Protein AF-A0A0B2UBG0-F1 (afdb_monomer_lite)

Radius of gyration: 49.47 Å; chains: 1; bounding box: 114×31×133 Å

Organism: NCBI:txid1148157

pLDDT: mean 79.31, std 10.09, range [45.88, 93.75]

Secondary structure (DSSP, 8-state):
-HHHHHHHHHHHHHHHHHHHHHHHHHHHHHHHHHHHHHHH--HHHHHIIIIIIHHHHHT---HHHHHHHHHHHHHHHHHHHHHHHHHHHH--HHHHHHHHHHHHHHHHHHHHHHHHHHHHHHHIIIIIHHHHHHHHHHHHHHHHHHHHHHHHHHHHHHHHHHHHHHHHHHHHHHHHHHHHHHHHHHHHHHHHTHHHHHHHTT--HHHHHHHHHHHHHHHHHHHHHHHHHHHHHHHHHHHHHHHHHHHHHHHHHHHTS-TTTHHHHHHHHHHHHSS--TTHHHHHHHHHHHHHHHHHHHHHHHHHHHHHHHH--

Structure (mmCIF, N/CA/C/O backbone):
data_AF-A0A0B2UBG0-F1
#
_entry.id   AF-A0A0B2UBG0-F1
#
loop_
_atom_site.group_PDB
_atom_site.id
_atom_site.type_symbol
_atom_site.label_atom_id
_atom_site.label_alt_id
_atom_site.label_comp_id
_atom_site.label_asym_id
_atom_site.label_entity_id
_atom_site.label_seq_id
_atom_site.pdbx_PDB_ins_code
_atom_site.Cartn_x
_atom_site.Cartn_y
_atom_site.Cartn_z
_atom_site.occupancy
_atom_site.B_iso_or_equiv
_atom_site.auth_seq_id
_atom_site.auth_comp_id
_atom_site.auth_asym_id
_atom_site.auth_atom_id
_atom_site.pdbx_PDB_model_num
ATOM 1 N N . MET A 1 1 ? 6.022 12.636 31.016 1.00 54.16 1 MET A N 1
ATOM 2 C CA . MET A 1 1 ? 5.630 11.341 31.624 1.00 54.16 1 MET A CA 1
ATOM 3 C C . MET A 1 1 ? 5.269 11.439 33.112 1.00 54.16 1 MET A C 1
ATOM 5 O O . MET A 1 1 ? 4.354 10.739 33.507 1.00 54.16 1 MET A O 1
ATOM 9 N N . SER A 1 2 ? 5.890 12.315 33.920 1.00 60.81 2 SER A N 1
ATOM 10 C CA . SER A 1 2 ? 5.549 12.496 35.354 1.00 60.81 2 SER A CA 1
ATOM 11 C C . SER A 1 2 ? 4.103 12.978 35.617 1.00 60.81 2 SER A C 1
ATOM 13 O O . SER A 1 2 ? 3.401 12.444 36.469 1.00 60.81 2 SER A O 1
ATOM 15 N N . ASP A 1 3 ? 3.623 13.928 34.811 1.00 61.25 3 ASP A N 1
ATOM 16 C CA . ASP A 1 3 ? 2.366 14.656 35.056 1.00 61.25 3 ASP A CA 1
ATOM 17 C C . ASP A 1 3 ? 1.088 13.837 34.737 1.00 61.25 3 ASP A C 1
ATOM 19 O O . ASP A 1 3 ? 0.059 13.946 35.402 1.00 61.25 3 ASP A O 1
ATOM 23 N N . GLN A 1 4 ? 1.162 12.924 33.759 1.00 58.28 4 GLN A N 1
ATOM 24 C CA . GLN A 1 4 ? 0.063 11.992 33.451 1.00 58.28 4 GLN A CA 1
ATOM 25 C C . GLN A 1 4 ? -0.082 10.887 34.506 1.00 58.28 4 GLN A C 1
ATOM 27 O O . GLN A 1 4 ? -1.204 10.499 34.823 1.00 58.28 4 GLN A O 1
ATOM 32 N N . ASN A 1 5 ? 1.027 10.434 35.100 1.00 63.47 5 ASN A N 1
ATOM 33 C CA . ASN A 1 5 ? 0.988 9.461 36.193 1.00 63.47 5 ASN A CA 1
ATOM 34 C C . ASN A 1 5 ? 0.424 10.076 37.481 1.00 63.47 5 ASN A C 1
ATOM 36 O O . ASN A 1 5 ? -0.356 9.424 38.173 1.00 63.47 5 ASN A O 1
ATOM 40 N N . GLN A 1 6 ? 0.741 11.339 37.785 1.00 67.94 6 GLN A N 1
ATOM 41 C CA . GLN A 1 6 ? 0.142 12.040 38.927 1.00 67.94 6 GLN A CA 1
ATOM 42 C C . GLN A 1 6 ? -1.371 12.234 38.766 1.00 67.94 6 GLN A C 1
ATOM 44 O O . GLN A 1 6 ? -2.114 11.971 39.712 1.00 67.94 6 GLN A O 1
ATOM 49 N N . LYS A 1 7 ? -1.847 12.601 37.567 1.00 69.31 7 LYS A N 1
ATOM 50 C CA . LYS A 1 7 ? -3.290 12.704 37.285 1.00 69.31 7 LYS A CA 1
ATOM 51 C C . LYS A 1 7 ? -4.016 11.363 37.395 1.00 69.31 7 LYS A C 1
ATOM 53 O O . LYS A 1 7 ? -5.060 11.305 38.033 1.00 69.31 7 LYS A O 1
ATOM 58 N N . ALA A 1 8 ? -3.452 10.285 36.850 1.00 69.06 8 ALA A N 1
ATOM 59 C CA . ALA A 1 8 ? -4.044 8.950 36.963 1.00 69.06 8 ALA A CA 1
ATOM 60 C C . ALA A 1 8 ? -4.141 8.474 38.426 1.00 69.06 8 ALA A C 1
ATOM 62 O O . ALA A 1 8 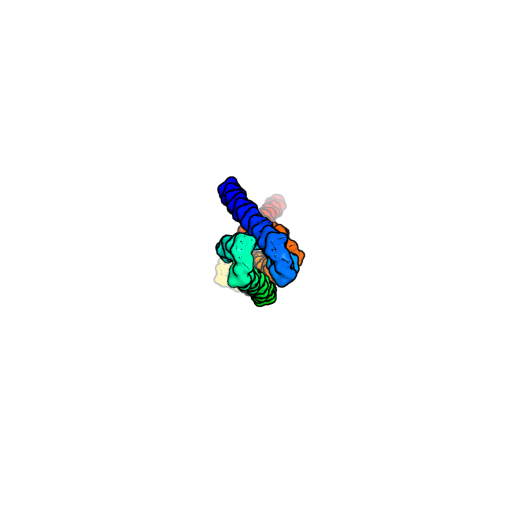? -5.146 7.899 38.835 1.00 69.06 8 ALA A O 1
ATOM 63 N N . THR A 1 9 ? -3.125 8.775 39.240 1.00 76.19 9 THR A N 1
ATOM 64 C CA . THR A 1 9 ? -3.098 8.392 40.662 1.00 76.19 9 THR A CA 1
ATOM 65 C C . THR A 1 9 ? -4.119 9.184 41.490 1.00 76.19 9 THR A C 1
ATOM 67 O O . THR A 1 9 ? -4.725 8.636 42.410 1.00 76.19 9 THR A O 1
ATOM 70 N N . ALA A 1 10 ? -4.339 10.461 41.164 1.00 77.50 10 ALA A N 1
ATOM 71 C CA . ALA A 1 10 ? -5.340 11.296 41.828 1.00 77.50 10 ALA A CA 1
ATOM 72 C C . ALA A 1 10 ? -6.776 10.828 41.535 1.00 77.50 10 ALA A C 1
ATOM 74 O O . ALA A 1 10 ? -7.573 10.720 42.464 1.00 77.50 10 ALA A O 1
ATOM 75 N N . VAL A 1 11 ? -7.072 10.479 40.277 1.00 76.88 11 VAL A N 1
ATOM 76 C CA . VAL A 1 11 ? -8.389 9.964 39.860 1.00 76.88 11 VAL A CA 1
ATOM 77 C C . VAL A 1 11 ? -8.719 8.651 40.571 1.00 76.88 11 VAL A C 1
ATOM 79 O O . VAL A 1 11 ? -9.780 8.532 41.175 1.00 76.88 11 VAL A O 1
ATOM 82 N N . LEU A 1 12 ? -7.780 7.700 40.599 1.00 75.69 12 LEU A N 1
ATOM 83 C CA . LEU A 1 12 ? -7.983 6.424 41.295 1.00 75.69 12 LEU A CA 1
ATOM 84 C C . LEU A 1 12 ? -8.254 6.622 42.790 1.00 75.69 12 LEU A C 1
ATOM 86 O O . LEU A 1 12 ? -9.122 5.968 43.362 1.00 75.69 12 LEU A O 1
ATOM 90 N N . ARG A 1 13 ? -7.530 7.540 43.439 1.00 80.38 13 ARG A N 1
ATOM 91 C CA . ARG A 1 13 ? -7.710 7.820 44.869 1.00 80.38 13 ARG A CA 1
ATOM 92 C C . ARG A 1 13 ? -9.096 8.391 45.174 1.00 80.38 13 ARG A C 1
ATOM 94 O O . ARG A 1 13 ? -9.688 8.014 46.181 1.00 80.38 13 ARG A O 1
ATOM 101 N N . GLU A 1 14 ? -9.601 9.265 44.310 1.00 80.50 14 GLU A N 1
ATOM 102 C CA . GLU A 1 14 ? -10.945 9.830 44.430 1.00 80.50 14 GLU A CA 1
ATOM 103 C C . GLU A 1 14 ? -12.032 8.754 44.252 1.00 80.50 14 GLU A C 1
ATOM 105 O O . GLU A 1 14 ? -12.986 8.703 45.029 1.00 80.50 14 GLU A O 1
ATOM 110 N N . GLU A 1 15 ? -11.864 7.845 43.288 1.00 78.00 15 GLU A N 1
ATOM 111 C CA . GLU A 1 15 ? -12.789 6.726 43.066 1.00 78.00 15 GLU A CA 1
ATOM 112 C C . GLU A 1 15 ? -12.833 5.755 44.252 1.00 78.00 15 GLU A C 1
ATOM 114 O O . GLU A 1 15 ? -13.916 5.360 44.687 1.00 78.00 15 GLU A O 1
ATOM 119 N N . PHE A 1 16 ? -11.679 5.424 44.840 1.00 79.81 16 PHE A N 1
ATOM 120 C CA . PHE A 1 16 ? -11.615 4.586 46.042 1.00 79.81 16 PHE A CA 1
ATOM 121 C C . PHE A 1 16 ? -12.288 5.232 47.258 1.00 79.81 16 PHE A C 1
ATOM 123 O O . PHE A 1 16 ? -12.907 4.540 48.069 1.00 79.81 16 PHE A O 1
ATOM 130 N N . GLU A 1 17 ? -12.176 6.551 47.419 1.00 82.25 17 GLU A N 1
ATOM 131 C CA . GLU A 1 17 ? -12.796 7.239 48.551 1.00 82.25 17 GLU A CA 1
ATOM 132 C C . GLU A 1 17 ? -14.326 7.277 48.424 1.00 82.25 17 GLU A C 1
ATOM 134 O O . GLU A 1 17 ? -15.037 7.054 49.408 1.00 82.25 17 GLU A O 1
ATOM 139 N N . LYS A 1 18 ? -14.837 7.481 47.203 1.00 78.81 18 LYS A N 1
ATOM 140 C CA . LYS A 1 18 ? -16.270 7.363 46.897 1.00 78.81 18 LYS A CA 1
ATOM 141 C C . LYS A 1 18 ? -16.767 5.935 47.145 1.00 78.81 18 LYS A C 1
ATOM 143 O O . LYS A 1 18 ? -17.795 5.761 47.797 1.00 78.81 18 LYS A O 1
ATOM 148 N N . ALA A 1 19 ? -15.998 4.922 46.727 1.00 76.56 19 ALA A N 1
ATOM 149 C CA . ALA A 1 19 ? -16.312 3.495 46.910 1.00 76.56 19 ALA A CA 1
ATOM 150 C C . ALA A 1 19 ? -16.564 3.139 48.366 1.00 76.56 19 ALA A C 1
ATOM 152 O O . ALA A 1 19 ? -17.507 2.426 48.713 1.00 76.56 19 ALA A O 1
ATOM 153 N N . ARG A 1 20 ? -15.695 3.666 49.224 1.00 81.12 20 ARG A N 1
ATOM 154 C CA . ARG A 1 20 ? -15.760 3.443 50.655 1.00 81.12 20 ARG A CA 1
ATOM 155 C C . ARG A 1 20 ? -16.995 4.096 51.269 1.00 81.12 20 ARG A C 1
ATOM 157 O O . ARG A 1 20 ? -17.771 3.403 51.913 1.00 81.12 20 ARG A O 1
ATOM 164 N N . LYS A 1 21 ? -17.223 5.389 51.000 1.00 82.19 21 LYS A N 1
ATOM 165 C CA . LYS A 1 21 ? -18.397 6.126 51.509 1.00 82.19 21 LYS A CA 1
ATOM 166 C C . LYS A 1 21 ? -19.714 5.466 51.097 1.00 82.19 21 LYS A C 1
ATOM 168 O O . LYS A 1 21 ? -20.644 5.408 51.895 1.00 82.19 21 LYS A O 1
ATOM 173 N N . PHE A 1 22 ? -19.777 4.952 49.871 1.00 80.25 22 PHE A N 1
ATOM 174 C CA . PHE A 1 22 ? -20.928 4.215 49.365 1.00 80.25 22 PHE A CA 1
ATOM 175 C C . PHE A 1 22 ? -21.194 2.924 50.157 1.00 80.25 22 PHE A C 1
ATOM 177 O O . PHE A 1 22 ? -22.308 2.715 50.638 1.00 80.25 22 PHE A O 1
ATOM 184 N N . ASN A 1 23 ? -20.173 2.077 50.331 1.00 80.94 23 ASN A N 1
ATOM 185 C CA . ASN A 1 23 ? -20.314 0.827 51.082 1.00 80.94 23 ASN A CA 1
ATOM 186 C C . ASN A 1 23 ? -20.698 1.080 52.547 1.00 80.94 23 ASN A C 1
ATOM 188 O O . ASN A 1 23 ? -21.596 0.409 53.050 1.00 80.94 23 ASN A O 1
ATOM 192 N N . ASP A 1 24 ? -20.090 2.082 53.190 1.00 84.75 24 ASP A N 1
ATOM 193 C CA . ASP A 1 24 ? -20.388 2.447 54.580 1.00 84.75 24 ASP A CA 1
ATOM 194 C C . ASP A 1 24 ? -21.870 2.855 54.746 1.00 84.75 24 ASP A C 1
ATOM 196 O O . ASP A 1 24 ? -22.550 2.421 55.679 1.00 84.75 24 ASP A O 1
ATOM 200 N N . LYS A 1 25 ? -22.414 3.647 53.806 1.00 82.56 25 LYS A N 1
ATOM 201 C CA . LYS A 1 25 ? -23.842 4.015 53.792 1.00 82.56 25 LYS A CA 1
ATOM 202 C C . LYS A 1 25 ? -24.757 2.811 53.575 1.00 82.56 25 LYS A C 1
ATOM 204 O O . LYS A 1 25 ? -25.770 2.679 54.264 1.00 82.56 25 LYS A O 1
ATOM 209 N N . ARG A 1 26 ? -24.408 1.924 52.637 1.00 83.00 26 ARG A N 1
ATOM 210 C CA . ARG A 1 26 ? -25.181 0.706 52.353 1.00 83.00 26 ARG A CA 1
ATOM 211 C C . ARG A 1 26 ? -25.282 -0.189 53.586 1.00 83.00 26 ARG A C 1
ATOM 213 O O . ARG A 1 26 ? -26.371 -0.647 53.923 1.00 83.00 26 ARG A O 1
ATOM 220 N N . GLU A 1 27 ? -24.162 -0.431 54.263 1.00 84.88 27 GLU A N 1
ATOM 221 C CA . GLU A 1 27 ? -24.127 -1.270 55.465 1.00 84.88 27 GLU A CA 1
ATOM 222 C C . GLU A 1 27 ? -24.996 -0.690 56.583 1.00 84.88 27 GLU A C 1
ATOM 224 O O . GLU A 1 27 ? -25.802 -1.416 57.167 1.00 84.88 27 GLU A O 1
ATOM 229 N N . LYS A 1 28 ? -24.928 0.628 56.801 1.00 85.94 28 LYS A N 1
ATOM 230 C CA . LYS A 1 28 ? -25.772 1.334 57.775 1.00 85.94 28 LYS A CA 1
ATOM 231 C C . LYS A 1 28 ? -27.270 1.182 57.474 1.00 85.94 28 LYS A C 1
ATOM 233 O O . LYS A 1 28 ? -28.066 0.942 58.379 1.00 85.94 28 LYS A O 1
ATOM 238 N N . ILE A 1 29 ? -27.667 1.284 56.204 1.00 83.50 29 ILE A N 1
ATOM 239 C CA . ILE A 1 29 ? -29.055 1.062 55.762 1.00 83.50 29 ILE A CA 1
ATOM 240 C C . ILE A 1 29 ? -29.512 -0.369 56.070 1.00 83.50 29 ILE A C 1
ATOM 242 O O . ILE A 1 29 ? -30.599 -0.571 56.614 1.00 83.50 29 ILE A O 1
ATOM 246 N N . ILE A 1 30 ? -28.679 -1.362 55.755 1.00 84.19 30 ILE A N 1
ATOM 247 C CA . ILE A 1 30 ? -28.981 -2.776 56.010 1.00 84.19 30 ILE A CA 1
ATOM 248 C C . ILE A 1 30 ? -29.130 -3.038 57.512 1.00 84.19 30 ILE A C 1
ATOM 250 O O . ILE A 1 30 ? -30.038 -3.762 57.927 1.00 84.19 30 ILE A O 1
ATOM 254 N N . GLU A 1 31 ? -28.263 -2.451 58.334 1.00 87.56 31 GLU A N 1
ATOM 255 C CA . GLU A 1 31 ? -28.332 -2.569 59.790 1.00 87.56 31 GLU A CA 1
ATOM 256 C C . GLU A 1 31 ? -29.630 -1.964 60.344 1.00 87.56 31 GLU A C 1
ATOM 258 O O . GLU A 1 31 ? -30.341 -2.616 61.115 1.00 87.56 31 GLU A O 1
ATOM 263 N N . ASN A 1 32 ? -30.002 -0.770 59.877 1.00 84.69 32 ASN A N 1
ATOM 264 C CA . ASN A 1 32 ? -31.247 -0.101 60.254 1.00 84.69 32 ASN A CA 1
ATOM 265 C C . ASN A 1 32 ? -32.488 -0.927 59.885 1.00 84.69 32 ASN A C 1
ATOM 267 O O . ASN A 1 32 ? -33.377 -1.124 60.713 1.00 84.69 32 ASN A O 1
ATOM 271 N N . LEU A 1 33 ? -32.527 -1.478 58.673 1.00 84.19 33 LEU A N 1
ATOM 272 C CA . LEU A 1 33 ? -33.605 -2.350 58.204 1.00 84.19 33 LEU A CA 1
ATOM 273 C C . LEU A 1 33 ? -33.741 -3.620 59.061 1.00 84.19 33 LEU A C 1
ATOM 275 O O . LEU A 1 33 ? -34.844 -3.975 59.489 1.00 84.19 33 LEU A O 1
ATOM 279 N N . LYS A 1 34 ? -32.621 -4.282 59.376 1.00 86.25 34 LYS A N 1
ATOM 280 C CA . LYS A 1 34 ? -32.597 -5.461 60.261 1.00 86.25 34 LYS A CA 1
ATOM 281 C C . LYS A 1 34 ? -33.034 -5.116 61.687 1.00 86.25 34 LYS A C 1
ATOM 283 O O . LYS A 1 34 ? -33.726 -5.907 62.333 1.00 86.25 34 LYS A O 1
ATOM 288 N N . SER A 1 35 ? -32.683 -3.925 62.172 1.00 85.00 35 SER A N 1
ATOM 289 C CA . SER A 1 35 ? -33.135 -3.409 63.467 1.00 85.00 35 SER A CA 1
ATOM 290 C C . SER A 1 35 ? -34.660 -3.243 63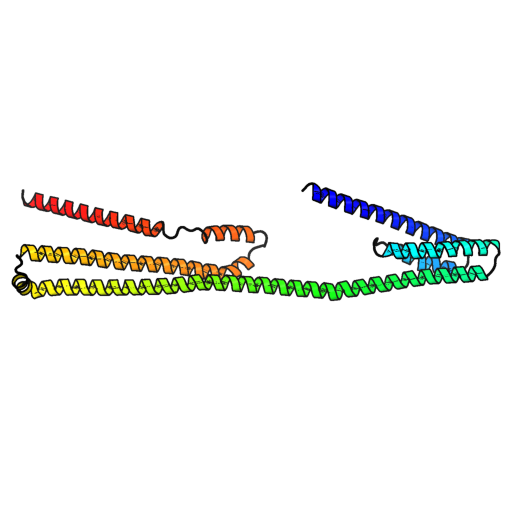.498 1.00 85.00 35 SER A C 1
ATOM 292 O O . SER A 1 35 ? -35.303 -3.753 64.414 1.00 85.00 35 SER A O 1
ATOM 294 N N . ILE A 1 36 ? -35.263 -2.645 62.462 1.00 81.50 36 ILE A N 1
ATOM 295 C CA . ILE A 1 36 ? -36.728 -2.507 62.338 1.00 81.50 36 ILE A CA 1
ATOM 296 C C . ILE A 1 36 ? -37.403 -3.888 62.323 1.00 81.50 36 ILE A C 1
ATOM 298 O O . ILE A 1 36 ? -38.313 -4.142 63.115 1.00 81.50 36 ILE A O 1
ATOM 302 N N . SER A 1 37 ? -36.917 -4.800 61.473 1.00 85.31 37 SER A N 1
ATOM 303 C CA . SER A 1 37 ? -37.438 -6.171 61.339 1.00 85.31 37 SER A CA 1
ATOM 304 C C . SER A 1 37 ? -37.416 -6.939 62.670 1.00 85.31 37 SER A C 1
ATOM 306 O O . SER A 1 37 ? -38.419 -7.528 63.081 1.00 85.31 37 SER A O 1
ATOM 308 N N . SER A 1 38 ? -36.299 -6.878 63.404 1.00 83.44 38 SER A N 1
ATOM 309 C CA . SER A 1 38 ? -36.144 -7.593 64.680 1.00 83.44 38 SER A CA 1
ATOM 310 C C . SER A 1 38 ? -36.980 -7.015 65.828 1.00 83.44 38 SER A C 1
ATOM 312 O O . SER A 1 38 ? -37.413 -7.770 66.703 1.00 83.44 38 SER A O 1
ATOM 314 N N . ARG A 1 39 ? -37.223 -5.697 65.834 1.00 81.44 39 ARG A N 1
ATOM 315 C CA . ARG A 1 39 ? -37.946 -5.000 66.910 1.00 81.44 39 ARG A CA 1
ATOM 316 C C . ARG A 1 39 ? -39.464 -5.049 66.760 1.00 81.44 39 ARG A C 1
ATOM 318 O O . ARG A 1 39 ? -40.150 -5.141 67.772 1.00 81.44 39 ARG A O 1
ATOM 325 N N . ILE A 1 40 ? -39.988 -4.993 65.534 1.00 80.94 40 ILE A N 1
ATOM 326 C CA . ILE A 1 40 ? -41.441 -4.985 65.291 1.00 80.94 40 ILE A CA 1
ATOM 327 C C . ILE A 1 40 ? -42.033 -6.408 65.305 1.00 80.94 40 ILE A C 1
ATOM 329 O O . ILE A 1 40 ? -43.194 -6.575 65.665 1.00 80.94 40 ILE A O 1
ATOM 333 N N . GLN A 1 41 ? -41.237 -7.437 64.978 1.00 78.25 41 GLN A N 1
ATOM 334 C CA . GLN A 1 41 ? -41.645 -8.856 64.957 1.00 78.25 41 GLN A CA 1
ATOM 335 C C . GLN A 1 41 ? -42.911 -9.161 64.128 1.00 78.25 41 GLN A C 1
ATOM 337 O O . GLN A 1 41 ? -43.572 -10.174 64.348 1.00 78.25 41 GLN A O 1
ATOM 342 N N . ASP A 1 42 ? -43.230 -8.317 63.146 1.00 83.25 42 ASP A N 1
ATOM 343 C CA . ASP A 1 42 ? -44.304 -8.557 62.183 1.00 83.25 42 ASP A CA 1
ATOM 344 C C . ASP A 1 42 ? -43.802 -9.441 61.028 1.00 83.25 42 ASP A C 1
ATOM 346 O O . ASP A 1 42 ? -42.726 -9.218 60.464 1.00 83.25 42 ASP A O 1
ATOM 350 N N . GLU A 1 43 ? -44.582 -10.460 60.664 1.00 82.56 43 GLU A N 1
ATOM 351 C CA . GLU A 1 43 ? -44.192 -11.453 59.656 1.00 82.56 43 GLU A CA 1
ATOM 352 C C . GLU A 1 43 ? -44.117 -10.863 58.235 1.00 82.56 43 GLU A C 1
ATOM 354 O O . GLU A 1 43 ? -43.267 -11.276 57.435 1.00 82.56 43 GLU A O 1
ATOM 359 N N . ASN A 1 44 ? -44.933 -9.849 57.925 1.00 81.19 44 ASN A N 1
ATOM 360 C CA . ASN A 1 44 ? -44.894 -9.160 56.635 1.00 81.19 44 ASN A CA 1
ATOM 361 C C . ASN A 1 44 ? -43.656 -8.272 56.533 1.00 81.19 44 ASN A C 1
ATOM 363 O O . ASN A 1 44 ? -42.974 -8.304 55.509 1.00 81.19 44 ASN A O 1
ATOM 367 N N . ILE A 1 45 ? -43.331 -7.526 57.594 1.00 83.31 45 ILE A N 1
ATOM 368 C CA . ILE A 1 45 ? -42.114 -6.701 57.654 1.00 83.31 45 ILE A CA 1
ATOM 369 C C . ILE A 1 45 ? -40.877 -7.584 57.546 1.00 83.31 45 ILE A C 1
ATOM 371 O O . ILE A 1 45 ? -39.993 -7.301 56.740 1.00 83.31 45 ILE A O 1
ATOM 375 N N . LYS A 1 46 ? -40.838 -8.692 58.290 1.00 84.50 46 LYS A N 1
ATOM 376 C CA . LYS A 1 46 ? -39.723 -9.637 58.235 1.00 84.50 46 LYS A CA 1
ATOM 377 C C . LYS A 1 46 ? -39.524 -10.201 56.830 1.00 84.50 46 LYS A C 1
ATOM 379 O O . LYS A 1 46 ? -38.406 -10.242 56.328 1.00 84.50 46 LYS A O 1
ATOM 384 N N . THR A 1 47 ? -40.612 -10.590 56.168 1.00 85.56 47 THR A N 1
ATOM 385 C CA . THR A 1 47 ? -40.563 -11.095 54.791 1.00 85.56 47 THR A CA 1
ATOM 386 C C . THR A 1 47 ? -40.068 -10.023 53.818 1.00 85.56 47 THR A C 1
ATOM 388 O O . THR A 1 47 ? -39.183 -10.297 53.013 1.00 85.56 47 THR A O 1
ATOM 391 N N . LEU A 1 48 ? -40.598 -8.802 53.910 1.00 85.38 48 LEU A N 1
ATOM 392 C CA . LEU A 1 48 ? -40.258 -7.693 53.020 1.00 85.38 48 LEU A CA 1
ATOM 393 C C . LEU A 1 48 ? -38.790 -7.259 53.180 1.00 85.38 48 LEU A C 1
ATOM 395 O O . LEU A 1 48 ? -38.079 -7.078 52.193 1.00 85.38 48 LEU A O 1
ATOM 399 N N . VAL A 1 49 ? -38.313 -7.149 54.419 1.00 85.00 49 VAL A N 1
ATOM 400 C CA . VAL A 1 49 ? -36.940 -6.735 54.720 1.00 85.00 49 VAL A CA 1
ATOM 401 C C . VAL A 1 49 ? -35.938 -7.836 54.380 1.00 85.00 49 VAL A C 1
ATOM 403 O O . VAL A 1 49 ? -35.013 -7.599 53.602 1.00 85.00 49 VAL A O 1
ATOM 406 N N . ASP A 1 50 ? -36.121 -9.041 54.925 1.00 84.44 50 ASP A N 1
ATOM 407 C CA . ASP A 1 50 ? -35.094 -10.086 54.869 1.00 84.44 50 ASP A CA 1
ATOM 408 C C . ASP A 1 50 ? -35.050 -10.796 53.509 1.00 84.44 50 ASP A C 1
ATOM 410 O O . ASP A 1 50 ? -33.986 -11.260 53.099 1.00 84.44 50 ASP A O 1
ATOM 414 N N . ARG A 1 51 ? -36.190 -10.914 52.806 1.00 82.44 51 ARG A N 1
ATOM 415 C CA . ARG A 1 51 ? -36.259 -11.647 51.527 1.00 82.44 51 ARG A CA 1
ATOM 416 C C . ARG A 1 51 ? -36.208 -10.758 50.291 1.00 82.44 51 ARG A C 1
ATOM 418 O O . ARG A 1 51 ? -35.783 -11.255 49.251 1.00 82.44 51 ARG A O 1
ATOM 425 N N . ASN A 1 52 ? -36.599 -9.485 50.390 1.00 85.06 52 ASN A N 1
ATOM 426 C CA . ASN A 1 52 ? -36.633 -8.593 49.228 1.00 85.06 52 ASN A CA 1
ATOM 427 C C . ASN A 1 52 ? -35.599 -7.470 49.346 1.00 85.06 52 ASN A C 1
ATOM 429 O O . ASN A 1 52 ? -34.661 -7.415 48.553 1.00 85.06 52 ASN A O 1
ATOM 433 N N . ILE A 1 53 ? -35.744 -6.595 50.345 1.00 84.50 53 ILE A N 1
ATOM 434 C CA . ILE A 1 53 ? -34.998 -5.332 50.405 1.00 84.50 53 ILE A CA 1
ATOM 435 C C . ILE A 1 53 ? -33.502 -5.572 50.648 1.00 84.50 53 ILE A C 1
ATOM 437 O O . ILE A 1 53 ? -32.681 -5.112 49.856 1.00 84.50 53 ILE A O 1
ATOM 441 N N . VAL A 1 54 ? -33.131 -6.319 51.697 1.00 85.00 54 VAL A N 1
ATOM 442 C CA . VAL A 1 54 ? -31.715 -6.557 52.046 1.00 85.00 54 VAL A CA 1
ATOM 443 C C . VAL A 1 54 ? -30.958 -7.291 50.926 1.00 85.00 54 VAL A C 1
ATOM 445 O O . VAL A 1 54 ? -29.916 -6.784 50.510 1.00 85.00 54 VAL A O 1
ATOM 448 N N . PRO A 1 55 ? -31.467 -8.403 50.353 1.00 84.06 55 PRO A N 1
ATOM 449 C CA . PRO A 1 55 ? -30.793 -9.071 49.238 1.00 84.06 55 PRO A CA 1
ATOM 450 C C . PRO A 1 55 ? -30.660 -8.196 47.985 1.00 84.06 55 PRO A C 1
ATOM 452 O O . PRO A 1 55 ? -29.666 -8.295 47.267 1.00 84.06 55 PRO A O 1
ATOM 455 N N . ASN A 1 56 ? -31.646 -7.335 47.703 1.00 78.31 56 ASN A N 1
ATOM 456 C CA . ASN A 1 56 ? -31.565 -6.404 46.578 1.00 78.31 56 ASN A CA 1
ATOM 457 C C . ASN A 1 56 ? -30.498 -5.328 46.812 1.00 78.31 56 ASN A C 1
ATOM 459 O O . ASN A 1 56 ? -29.735 -5.046 45.893 1.00 78.31 56 ASN A O 1
ATOM 463 N N . LEU A 1 57 ? -30.395 -4.785 48.028 1.00 79.19 57 LEU A N 1
ATOM 464 C CA . LEU A 1 57 ? -29.336 -3.848 48.421 1.00 79.19 57 LEU A CA 1
ATOM 465 C C . LEU A 1 57 ? -27.937 -4.472 48.331 1.00 79.19 57 LEU A C 1
ATOM 467 O O . LEU A 1 57 ? -27.029 -3.827 47.815 1.00 79.19 57 LEU A O 1
ATOM 471 N N . ASP A 1 58 ? -27.763 -5.729 48.745 1.00 78.75 58 ASP A N 1
ATOM 472 C CA . ASP A 1 58 ? -26.473 -6.437 48.652 1.00 78.75 58 ASP A CA 1
ATOM 473 C C . ASP A 1 58 ? -25.986 -6.637 47.203 1.00 78.75 58 ASP A C 1
ATOM 475 O O . ASP A 1 58 ? -24.783 -6.770 46.947 1.00 78.75 58 ASP A O 1
ATOM 479 N N . ASN A 1 59 ? -26.909 -6.637 46.238 1.00 76.12 59 ASN A N 1
ATOM 480 C CA . ASN A 1 59 ? -26.587 -6.751 44.817 1.00 76.12 59 ASN A CA 1
ATOM 481 C C . ASN A 1 59 ? -26.134 -5.423 44.181 1.00 76.12 59 ASN A C 1
ATOM 483 O O . ASN A 1 59 ? -25.560 -5.457 43.092 1.00 76.12 59 ASN A O 1
ATOM 487 N N . PHE A 1 60 ? -26.330 -4.280 44.847 1.00 73.06 60 PHE A N 1
ATOM 488 C CA . PHE A 1 60 ? -25.827 -2.978 44.401 1.00 73.06 60 PHE A CA 1
ATOM 489 C C . PHE A 1 60 ? -24.359 -2.808 44.818 1.00 73.06 60 PHE A C 1
ATOM 491 O O . PHE A 1 60 ? -24.018 -2.541 45.979 1.00 73.06 60 PHE A O 1
ATOM 498 N N . LYS A 1 61 ? -23.467 -3.048 43.853 1.00 66.19 61 LYS A N 1
ATOM 499 C CA . LYS A 1 61 ? -22.008 -2.995 44.022 1.00 66.19 61 LYS A CA 1
ATOM 500 C C . LYS A 1 61 ? -21.353 -1.860 43.229 1.00 66.19 61 LYS A C 1
ATOM 502 O O . LYS A 1 61 ? -20.158 -1.638 43.422 1.00 66.19 61 LYS A O 1
ATOM 507 N N . ASP A 1 62 ? -22.100 -1.143 42.383 1.00 63.19 62 ASP A N 1
ATOM 508 C CA . ASP A 1 62 ? -21.534 -0.239 41.382 1.00 63.19 62 ASP A CA 1
ATOM 509 C C . ASP A 1 62 ? -21.724 1.241 41.753 1.00 63.19 62 ASP A C 1
ATOM 511 O O . ASP A 1 62 ? -22.798 1.831 41.756 1.00 63.19 62 ASP A O 1
ATOM 515 N N . LEU A 1 63 ? -20.592 1.883 41.999 1.00 52.78 63 LEU A N 1
ATOM 516 C CA . LEU A 1 63 ? -20.433 3.196 42.617 1.00 52.78 63 LEU A CA 1
ATOM 517 C C . LEU A 1 63 ? -21.227 4.386 42.072 1.00 52.78 63 LEU A C 1
ATOM 519 O O . LEU A 1 63 ? -21.545 5.292 42.837 1.00 52.78 63 LEU A O 1
ATOM 523 N N . TYR A 1 64 ? -21.478 4.444 40.766 1.00 53.16 64 TYR A N 1
ATOM 524 C CA . TYR A 1 64 ? -21.868 5.702 40.117 1.00 53.16 64 TYR A CA 1
ATOM 525 C C . TYR A 1 64 ? -23.372 5.857 39.891 1.00 53.16 64 TYR A C 1
ATOM 527 O O . TYR A 1 64 ? -23.863 6.980 39.821 1.00 53.16 64 TYR A O 1
ATOM 535 N N . THR A 1 65 ? -24.115 4.759 39.768 1.00 58.28 65 THR A N 1
ATOM 536 C CA . THR A 1 65 ? -25.582 4.799 39.623 1.00 58.28 65 THR A CA 1
ATOM 537 C C . THR A 1 65 ? -26.274 4.667 40.980 1.00 58.28 65 THR A C 1
ATOM 539 O O . THR A 1 65 ? -27.388 5.157 41.168 1.00 58.28 65 THR A O 1
ATOM 542 N N . ASP A 1 66 ? -25.569 4.092 41.953 1.00 70.25 66 ASP A N 1
ATOM 543 C CA . ASP A 1 66 ? -26.162 3.636 43.199 1.00 70.25 66 ASP A CA 1
ATOM 544 C C . ASP A 1 66 ? -26.149 4.717 44.298 1.00 70.25 66 ASP A C 1
ATOM 546 O O . ASP A 1 66 ? -26.967 4.661 45.209 1.00 70.25 66 ASP A O 1
ATOM 550 N N . GLU A 1 67 ? -25.293 5.748 44.221 1.00 71.75 67 GLU A N 1
ATOM 551 C CA . GLU A 1 67 ? -25.178 6.784 45.269 1.00 71.75 67 GLU A CA 1
ATOM 552 C C . GLU A 1 67 ? -26.461 7.621 45.446 1.00 71.75 67 GLU A C 1
ATOM 554 O O . GLU A 1 67 ? -26.894 7.869 46.575 1.00 71.75 67 GLU A O 1
ATOM 559 N N . ILE A 1 68 ? -27.108 8.021 44.344 1.00 74.31 68 ILE A N 1
ATOM 560 C CA . ILE A 1 68 ? -28.371 8.788 44.372 1.00 74.31 68 ILE A CA 1
ATOM 561 C C . ILE A 1 68 ? -29.492 7.938 44.978 1.00 74.31 68 ILE A C 1
ATOM 563 O O . ILE A 1 68 ? -30.306 8.426 45.764 1.00 74.31 68 ILE A O 1
ATOM 567 N N . ILE A 1 69 ? -29.515 6.654 44.630 1.00 76.00 69 ILE A N 1
ATOM 568 C CA . ILE A 1 69 ? -30.531 5.700 45.076 1.00 76.00 69 ILE A CA 1
ATOM 569 C C . ILE A 1 69 ? -30.342 5.392 46.554 1.00 76.00 69 ILE A C 1
ATOM 571 O O . ILE A 1 69 ? -31.301 5.471 47.312 1.00 76.00 69 ILE A O 1
ATOM 575 N N . ILE A 1 70 ? -29.110 5.114 46.980 1.00 77.94 70 ILE A N 1
ATOM 576 C CA . ILE A 1 70 ? -28.778 4.890 48.387 1.00 77.94 70 ILE A CA 1
ATOM 577 C C . ILE A 1 70 ? -29.110 6.117 49.229 1.00 77.94 70 ILE A C 1
ATOM 579 O O . ILE A 1 70 ? -29.673 5.956 50.303 1.00 77.94 70 ILE A O 1
ATOM 583 N N . THR A 1 71 ? -28.841 7.328 48.737 1.00 82.19 71 THR A N 1
ATOM 584 C CA . THR A 1 71 ? -29.209 8.558 49.458 1.00 82.19 71 THR A CA 1
ATOM 585 C C . THR A 1 71 ? -30.730 8.711 49.556 1.00 82.19 71 THR A C 1
ATOM 587 O O . THR A 1 71 ? -31.246 8.979 50.632 1.00 82.19 71 THR A O 1
ATOM 590 N N . SER A 1 72 ? -31.465 8.427 48.477 1.00 80.81 72 SER A N 1
ATOM 591 C CA . SER A 1 72 ? -32.937 8.472 48.485 1.00 80.81 72 SER A CA 1
ATOM 592 C C . SER A 1 72 ? -33.551 7.425 49.429 1.00 80.81 72 SER A C 1
ATOM 594 O O . SER A 1 72 ? -34.559 7.684 50.081 1.00 80.81 72 SER A O 1
ATOM 596 N N . ILE A 1 73 ? -32.942 6.238 49.516 1.00 83.06 73 ILE A N 1
ATOM 597 C CA . ILE A 1 73 ? -33.334 5.176 50.453 1.00 83.06 73 ILE A CA 1
ATOM 598 C C . ILE A 1 73 ? -32.971 5.559 51.894 1.00 83.06 73 ILE A C 1
ATOM 600 O O . ILE A 1 73 ? -33.749 5.274 52.799 1.00 83.06 73 ILE A O 1
ATOM 604 N N . GLU A 1 74 ? -31.822 6.205 52.120 1.00 83.44 74 GLU A N 1
ATOM 605 C CA . GLU A 1 74 ? -31.402 6.711 53.435 1.00 83.44 74 GLU A CA 1
ATOM 606 C C . GLU A 1 74 ? -32.391 7.759 53.969 1.00 83.44 74 GLU A C 1
ATOM 608 O O . GLU A 1 74 ? -32.800 7.677 55.130 1.00 83.44 74 GLU A O 1
ATOM 613 N N . ASP A 1 75 ? -32.829 8.685 53.112 1.00 84.81 75 ASP A N 1
ATOM 614 C CA . ASP A 1 75 ? -33.815 9.712 53.459 1.00 84.81 75 ASP A CA 1
ATOM 615 C C . ASP A 1 75 ? -35.164 9.079 53.839 1.00 84.81 75 ASP A C 1
ATOM 617 O O . ASP A 1 75 ? -35.685 9.338 54.923 1.00 84.81 75 ASP A O 1
ATOM 621 N N . LEU A 1 76 ? -35.682 8.165 53.006 1.00 83.31 76 LEU A N 1
ATOM 622 C CA . LEU A 1 76 ? -36.916 7.417 53.289 1.00 83.31 76 LEU A CA 1
ATOM 623 C C . LEU A 1 76 ? -36.821 6.617 54.597 1.00 83.31 76 LEU A C 1
ATOM 625 O O . LEU A 1 76 ? -37.741 6.640 55.410 1.00 83.31 76 LEU A O 1
ATOM 629 N N . LEU A 1 77 ? -35.697 5.935 54.833 1.00 82.94 77 LEU A N 1
ATOM 630 C CA . LEU A 1 77 ? -35.509 5.118 56.032 1.00 82.94 77 LEU A CA 1
ATOM 631 C C . LEU A 1 77 ? -35.396 5.931 57.311 1.00 82.94 77 LEU A C 1
ATOM 633 O O . LEU A 1 77 ? -35.737 5.418 58.376 1.00 82.94 77 LEU A O 1
ATOM 637 N N . THR A 1 78 ? -34.908 7.166 57.230 1.00 84.75 78 THR A N 1
ATOM 638 C CA . THR A 1 78 ? -34.815 8.043 58.399 1.00 84.75 78 THR A CA 1
ATOM 639 C C . THR A 1 78 ? -36.209 8.334 58.956 1.00 84.75 78 THR A C 1
ATOM 641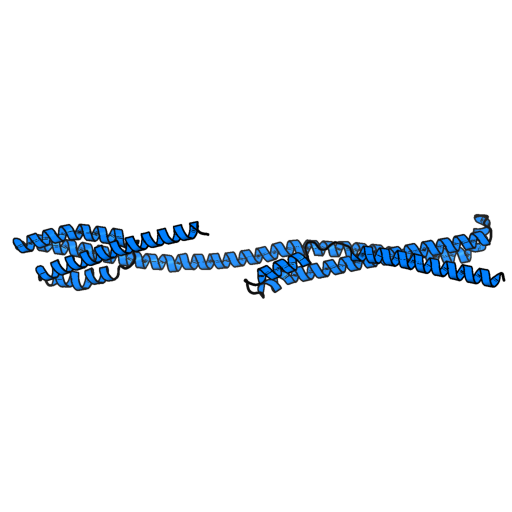 O O . THR A 1 78 ? -36.423 8.220 60.165 1.00 84.75 78 THR A O 1
ATOM 644 N N . ASP A 1 79 ? -37.177 8.603 58.080 1.00 83.69 79 ASP A N 1
ATOM 645 C CA . ASP A 1 79 ? -38.575 8.797 58.470 1.00 83.69 79 ASP A CA 1
ATOM 646 C C . ASP A 1 79 ? -39.203 7.489 58.973 1.00 83.69 79 ASP A C 1
ATOM 648 O O . ASP A 1 79 ? -39.795 7.456 60.056 1.00 83.69 79 ASP A O 1
ATOM 652 N N . THR A 1 80 ? -38.967 6.378 58.267 1.00 84.62 80 THR A N 1
ATOM 653 C CA . THR A 1 80 ? -39.472 5.052 58.655 1.00 84.62 80 THR A CA 1
ATOM 654 C C . THR A 1 80 ? -38.963 4.595 60.026 1.00 84.62 80 THR A C 1
ATOM 656 O O . THR A 1 80 ? -39.694 3.949 60.777 1.00 84.62 80 THR A O 1
ATOM 659 N N . LEU A 1 81 ? -37.716 4.918 60.386 1.00 84.25 81 LEU A N 1
ATOM 660 C CA . LEU A 1 81 ? -37.148 4.612 61.703 1.00 84.25 81 LEU A CA 1
ATOM 661 C C . LEU A 1 81 ? -37.866 5.376 62.818 1.00 84.25 81 LEU A C 1
ATOM 663 O O . LEU A 1 81 ? -38.188 4.783 63.848 1.00 84.25 81 LEU A O 1
ATOM 667 N N . ASN A 1 82 ? -38.156 6.661 62.605 1.00 85.31 82 ASN A N 1
ATOM 668 C CA . ASN A 1 82 ? -38.889 7.478 63.572 1.00 85.31 82 ASN A CA 1
ATOM 669 C C . ASN A 1 82 ? -40.319 6.948 63.775 1.00 85.31 82 ASN A C 1
ATOM 671 O O . ASN A 1 82 ? -40.795 6.829 64.909 1.00 85.31 82 ASN A O 1
ATOM 675 N N . ASP A 1 83 ? -40.989 6.564 62.688 1.00 85.25 83 ASP A N 1
ATOM 676 C CA . ASP A 1 83 ? -42.323 5.963 62.748 1.00 85.25 83 ASP A CA 1
ATOM 677 C C . ASP A 1 83 ? -42.300 4.591 63.440 1.00 85.25 83 ASP A C 1
ATOM 679 O O . ASP A 1 83 ? -43.171 4.293 64.259 1.00 85.25 83 ASP A O 1
ATOM 683 N N . ALA A 1 84 ? -41.270 3.776 63.188 1.00 81.25 84 ALA A N 1
ATOM 684 C CA . ALA A 1 84 ? -41.065 2.498 63.866 1.00 81.25 84 ALA A CA 1
ATOM 685 C C . ALA A 1 84 ? -40.839 2.672 65.376 1.00 81.25 84 ALA A C 1
ATOM 687 O O . ALA A 1 84 ? -41.407 1.925 66.174 1.00 81.25 84 ALA A O 1
ATOM 688 N N . GLU A 1 85 ? -40.048 3.662 65.797 1.00 83.50 85 GLU A N 1
ATOM 689 C CA . GLU A 1 85 ? -39.862 3.968 67.219 1.00 83.50 85 GLU A CA 1
ATOM 690 C C . GLU A 1 85 ? -41.155 4.428 67.892 1.00 83.50 85 GLU A C 1
ATOM 692 O O . GLU A 1 85 ? -41.422 4.059 69.039 1.00 83.50 85 GLU A O 1
ATOM 697 N N . THR A 1 86 ? -41.962 5.210 67.178 1.00 83.38 86 THR A N 1
ATOM 698 C CA . THR A 1 86 ? -43.246 5.708 67.680 1.00 83.38 86 THR A CA 1
ATOM 699 C C . THR A 1 86 ? -44.245 4.562 67.817 1.00 83.38 86 THR A C 1
ATOM 701 O O . THR A 1 86 ? -44.872 4.409 68.864 1.00 83.38 86 THR A O 1
ATOM 704 N N . PHE A 1 87 ? -44.292 3.656 66.835 1.00 83.31 87 PHE A N 1
ATOM 705 C CA . PHE A 1 87 ? -45.055 2.413 66.936 1.00 83.31 87 PHE A CA 1
ATOM 706 C C . PHE A 1 87 ? -44.634 1.561 68.141 1.00 83.31 87 PHE A C 1
ATOM 708 O O . PHE A 1 87 ? -45.485 1.060 68.870 1.00 83.31 87 PHE A O 1
ATOM 715 N N . ILE A 1 88 ? -43.331 1.390 68.380 1.00 82.56 88 ILE A N 1
ATOM 716 C CA . ILE A 1 88 ? -42.837 0.570 69.498 1.00 82.56 88 ILE A CA 1
ATOM 717 C C . ILE A 1 88 ? -43.269 1.154 70.854 1.00 82.56 88 ILE A C 1
ATOM 719 O O . ILE A 1 88 ? -43.568 0.388 71.774 1.00 82.56 88 ILE A O 1
ATOM 723 N N . LYS A 1 89 ? -43.313 2.487 70.979 1.00 84.25 89 LYS A N 1
ATOM 724 C CA . LYS A 1 89 ? -43.728 3.187 72.206 1.00 84.25 89 LYS A CA 1
ATOM 725 C C . LYS A 1 89 ? -45.242 3.159 72.408 1.00 84.25 89 LYS A C 1
ATOM 727 O O . LYS A 1 89 ? -45.698 2.778 73.484 1.00 84.25 89 LYS A O 1
ATOM 732 N N . ASP A 1 90 ? -45.998 3.505 71.371 1.00 84.69 90 ASP A N 1
ATOM 733 C CA . ASP A 1 90 ? -47.428 3.806 71.494 1.00 84.69 90 ASP A CA 1
ATOM 734 C C . ASP A 1 90 ? -48.328 2.639 71.052 1.00 84.69 90 ASP A C 1
ATOM 736 O O . ASP A 1 90 ? -49.528 2.633 71.323 1.00 84.69 90 ASP A O 1
ATOM 740 N N . LYS A 1 91 ? -47.751 1.625 70.390 1.00 81.88 91 LYS A N 1
ATOM 741 C CA . LYS A 1 91 ? -48.436 0.469 69.780 1.00 81.88 91 LYS A CA 1
ATOM 742 C C . LYS A 1 91 ? -49.600 0.842 68.857 1.00 81.88 91 LYS A C 1
ATOM 744 O O . LYS A 1 91 ? -50.542 0.067 68.689 1.00 81.88 91 LYS A O 1
ATOM 749 N N . ASP A 1 92 ? -49.524 2.014 68.235 1.00 83.25 92 ASP A N 1
ATOM 750 C CA . ASP A 1 92 ? -50.543 2.509 67.318 1.00 83.25 92 ASP A CA 1
ATOM 751 C C . ASP A 1 92 ? -50.340 1.948 65.900 1.00 83.25 92 ASP A C 1
ATOM 753 O O . ASP A 1 92 ? -49.361 2.235 65.208 1.00 83.25 92 ASP A O 1
ATOM 757 N N . ASN A 1 93 ? -51.319 1.164 65.448 1.00 83.12 93 ASN A N 1
ATOM 758 C CA . ASN A 1 93 ? -51.328 0.515 64.139 1.00 83.12 93 ASN A CA 1
ATOM 759 C C . ASN A 1 93 ? -51.232 1.490 62.952 1.00 83.12 93 ASN A C 1
ATOM 761 O O . ASN A 1 93 ? -50.864 1.060 61.857 1.00 83.12 93 ASN A O 1
ATOM 765 N N . VAL A 1 94 ? -51.528 2.782 63.137 1.00 86.75 94 VAL A N 1
ATOM 766 C CA . VAL A 1 94 ? -51.329 3.811 62.103 1.00 86.75 94 VAL A CA 1
ATOM 767 C C . VAL A 1 94 ? -49.851 3.917 61.715 1.00 86.75 94 VAL A C 1
ATOM 769 O O . VAL A 1 94 ? -49.527 3.936 60.526 1.00 86.75 94 VAL A O 1
ATOM 772 N N . TYR A 1 95 ? -48.943 3.898 62.694 1.00 83.00 95 TYR A N 1
ATOM 773 C CA . TYR A 1 95 ? -47.500 3.951 62.440 1.00 83.00 95 TYR A CA 1
ATOM 774 C C . TYR A 1 95 ? -46.974 2.642 61.848 1.00 83.00 95 TYR A C 1
ATOM 776 O O . TYR A 1 95 ? -46.125 2.672 60.961 1.00 83.00 95 TYR A O 1
ATOM 784 N N . LEU A 1 96 ? -47.533 1.493 62.245 1.00 81.12 96 LEU A N 1
ATOM 785 C CA . LEU A 1 96 ? -47.207 0.205 61.620 1.00 81.12 96 LEU A CA 1
ATOM 786 C C . LEU A 1 96 ? -47.559 0.196 60.124 1.00 81.12 96 LEU A C 1
ATOM 788 O O . LEU A 1 96 ? -46.764 -0.247 59.296 1.00 81.12 96 LEU A O 1
ATOM 792 N N . ALA A 1 97 ? -48.736 0.716 59.766 1.00 84.94 97 ALA A N 1
ATOM 793 C CA . ALA A 1 97 ? -49.161 0.824 58.373 1.00 84.94 97 ALA A CA 1
ATOM 794 C C . ALA A 1 97 ? -48.251 1.761 57.562 1.00 84.94 97 ALA A C 1
ATOM 796 O O . ALA A 1 97 ? -47.941 1.453 56.409 1.00 84.94 97 ALA A O 1
ATOM 797 N N . LYS A 1 98 ? -47.789 2.862 58.170 1.00 86.94 98 LYS A N 1
ATOM 798 C CA . LYS A 1 98 ? -46.845 3.802 57.554 1.00 86.94 98 LYS A CA 1
ATOM 799 C C . LYS A 1 98 ? -45.481 3.152 57.303 1.00 86.94 98 LYS A C 1
ATOM 801 O O . LYS A 1 98 ? -45.026 3.149 56.165 1.00 86.94 98 LYS A O 1
ATOM 806 N N . VAL A 1 99 ? -44.925 2.456 58.300 1.00 84.62 99 VAL A N 1
ATOM 807 C CA . VAL A 1 99 ? -43.667 1.696 58.164 1.00 84.62 99 VAL A CA 1
ATOM 808 C C . VAL A 1 99 ? -43.751 0.657 57.042 1.00 84.62 99 VAL A C 1
ATOM 810 O O . VAL A 1 99 ? -42.847 0.551 56.216 1.00 84.62 99 VAL A O 1
ATOM 813 N N . ILE A 1 100 ? -44.850 -0.100 56.962 1.00 85.31 100 ILE A N 1
ATOM 814 C CA . ILE A 1 100 ? -45.057 -1.071 55.875 1.00 85.31 100 ILE A CA 1
ATOM 815 C C . ILE A 1 100 ? -45.157 -0.367 54.512 1.00 85.31 100 ILE A C 1
ATOM 817 O O . ILE A 1 100 ? -44.658 -0.893 53.514 1.00 85.31 100 ILE A O 1
ATOM 821 N N . GLY A 1 101 ? -45.812 0.795 54.452 1.00 87.06 101 GLY A N 1
ATOM 822 C CA . GLY A 1 101 ? -45.923 1.615 53.245 1.00 87.06 101 GLY A CA 1
ATOM 823 C C . GLY A 1 101 ? -44.563 2.090 52.737 1.00 87.06 101 GLY A C 1
ATOM 824 O O . GLY A 1 101 ? -44.244 1.881 51.565 1.00 87.06 101 GLY A O 1
ATOM 825 N N . ASP A 1 102 ? -43.740 2.636 53.626 1.00 86.62 102 ASP A N 1
ATOM 826 C CA . ASP A 1 102 ? -42.413 3.146 53.282 1.00 86.62 102 ASP A CA 1
ATOM 827 C C . ASP A 1 102 ? -41.470 2.021 52.849 1.00 86.62 102 ASP A C 1
ATOM 829 O O . ASP A 1 102 ? -40.793 2.129 51.827 1.00 86.62 102 ASP A O 1
ATOM 833 N N . LEU A 1 103 ? -41.480 0.882 53.552 1.00 86.19 103 LEU A N 1
ATOM 834 C CA . LEU A 1 103 ? -40.676 -0.275 53.153 1.00 86.19 103 LEU A CA 1
ATOM 835 C C . LEU A 1 103 ? -41.094 -0.813 51.773 1.00 86.19 103 LEU A C 1
ATOM 837 O O . LEU A 1 103 ? -40.241 -1.224 50.986 1.00 86.19 103 LEU A O 1
ATOM 841 N N . LYS A 1 104 ? -42.389 -0.777 51.430 1.00 88.88 104 LYS A N 1
ATOM 842 C CA . LYS A 1 104 ? -42.855 -1.123 50.074 1.00 88.88 104 LYS A CA 1
ATOM 843 C C . LYS A 1 104 ? -42.384 -0.114 49.029 1.00 88.88 104 LYS A C 1
ATOM 845 O O . LYS A 1 104 ? -42.076 -0.515 47.907 1.00 88.88 104 LYS A O 1
ATOM 850 N N . ALA A 1 105 ? -42.316 1.171 49.373 1.00 87.06 105 ALA A N 1
ATOM 851 C CA . ALA A 1 105 ? -41.762 2.191 48.489 1.00 87.06 105 ALA A CA 1
ATOM 852 C C . ALA A 1 105 ? -40.267 1.942 48.227 1.00 87.06 105 ALA A C 1
ATOM 854 O O . ALA A 1 105 ? -39.840 1.978 47.071 1.00 87.06 105 ALA A O 1
ATOM 855 N N . VAL A 1 106 ? -39.499 1.591 49.266 1.00 85.25 106 VAL A N 1
ATOM 856 C CA . VAL A 1 106 ? -38.084 1.199 49.146 1.00 85.25 106 VAL A CA 1
ATOM 857 C C . VAL A 1 106 ? -37.920 -0.025 48.238 1.00 85.25 106 VAL A C 1
ATOM 859 O O . VAL A 1 106 ? -37.116 0.011 47.306 1.00 85.25 106 VAL A O 1
ATOM 862 N N . ASP A 1 107 ? -38.711 -1.083 48.444 1.00 85.31 107 ASP A N 1
ATOM 863 C CA . ASP A 1 107 ? -38.676 -2.281 47.591 1.00 85.31 107 ASP A CA 1
ATOM 864 C C . ASP A 1 107 ? -39.001 -1.948 46.122 1.00 85.31 107 ASP A C 1
ATOM 866 O O . ASP A 1 107 ? -38.295 -2.361 45.199 1.00 85.31 107 ASP A O 1
ATOM 870 N N . SER A 1 108 ? -40.022 -1.117 45.888 1.00 86.62 108 SER A N 1
ATOM 871 C CA . SER A 1 108 ? -40.413 -0.674 44.545 1.00 86.62 108 SER A CA 1
ATOM 872 C C . SER A 1 108 ? -39.318 0.141 43.847 1.00 86.62 108 SER A C 1
ATOM 874 O O . SER A 1 108 ? -39.082 -0.048 42.648 1.00 86.62 108 SER A O 1
ATOM 876 N N . LEU A 1 109 ? -38.637 1.037 44.568 1.00 84.00 109 LEU A N 1
ATOM 877 C CA . LEU A 1 109 ? -37.525 1.828 44.031 1.00 84.00 109 LEU A CA 1
ATOM 878 C C . LEU A 1 109 ? -36.349 0.934 43.628 1.00 84.00 109 LEU A C 1
ATOM 880 O O . LEU A 1 109 ? -35.852 1.043 42.503 1.00 84.00 109 LEU A O 1
ATOM 884 N N . LEU A 1 110 ? -35.958 0.002 44.502 1.00 83.06 110 LEU A N 1
ATOM 885 C CA . LEU A 1 110 ? -34.885 -0.959 44.231 1.00 83.06 110 LEU A CA 1
ATOM 886 C C . LEU A 1 110 ? -35.195 -1.806 42.992 1.00 83.06 110 LEU A C 1
ATOM 888 O O . LEU A 1 110 ? -34.351 -1.963 42.105 1.00 83.06 110 LEU A O 1
ATOM 892 N N . ASN A 1 111 ? -36.425 -2.310 42.885 1.00 83.94 111 ASN A N 1
ATOM 893 C CA . ASN A 1 111 ? -36.822 -3.161 41.768 1.00 83.94 111 ASN A CA 1
ATOM 894 C C . ASN A 1 111 ? -36.891 -2.378 40.443 1.00 83.94 111 ASN A C 1
ATOM 896 O O . ASN A 1 111 ? -36.452 -2.877 39.405 1.00 83.94 111 ASN A O 1
ATOM 900 N N . THR A 1 112 ? -37.371 -1.130 40.480 1.00 84.00 112 THR A N 1
ATOM 901 C CA . THR A 1 112 ? -37.408 -0.236 39.309 1.00 84.00 112 THR A CA 1
ATOM 902 C C . THR A 1 112 ? -36.002 0.055 38.794 1.00 84.00 112 THR A C 1
ATOM 904 O O . THR A 1 112 ? -35.753 -0.038 37.589 1.00 84.00 112 THR A O 1
ATOM 907 N N . CYS A 1 113 ? -35.061 0.344 39.696 1.00 79.88 113 CYS A N 1
ATOM 908 C CA . CYS A 1 113 ? -33.674 0.560 39.308 1.00 79.88 113 CYS A CA 1
ATOM 909 C C . CYS A 1 113 ? -33.068 -0.696 38.673 1.00 79.88 113 CYS A C 1
ATOM 911 O O . CYS A 1 113 ? -32.513 -0.622 37.579 1.00 79.88 113 CYS A O 1
ATOM 913 N N . ARG A 1 114 ? -33.253 -1.869 39.288 1.00 79.38 114 ARG A N 1
ATOM 914 C CA . ARG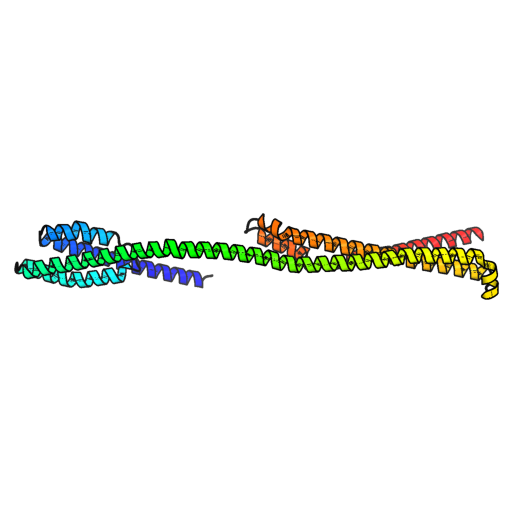 A 1 114 ? -32.738 -3.138 38.754 1.00 79.38 114 ARG A CA 1
ATOM 915 C C . ARG A 1 114 ? -33.226 -3.407 37.328 1.00 79.38 114 ARG A C 1
ATOM 917 O O . ARG A 1 114 ? -32.436 -3.791 36.460 1.00 79.38 114 ARG A O 1
ATOM 924 N N . ILE A 1 115 ? -34.520 -3.197 37.076 1.00 82.56 115 ILE A N 1
ATOM 925 C CA . ILE A 1 115 ? -35.126 -3.372 35.749 1.00 82.56 115 ILE A CA 1
ATOM 926 C C . ILE A 1 115 ? -34.527 -2.374 34.753 1.00 82.56 115 ILE A C 1
ATOM 928 O O . ILE A 1 115 ? -34.129 -2.775 33.660 1.00 82.56 115 ILE A O 1
ATOM 932 N N . SER A 1 116 ? -34.406 -1.103 35.144 1.00 79.69 116 SER A N 1
ATOM 933 C CA . SER A 1 116 ? -33.814 -0.053 34.311 1.00 79.69 116 SER A CA 1
ATOM 934 C C . SER A 1 116 ? -32.356 -0.356 33.950 1.00 79.69 116 SER A C 1
ATOM 936 O O . SER A 1 116 ? -31.994 -0.300 32.778 1.00 79.69 116 SER A O 1
ATOM 938 N N . THR A 1 117 ? -31.531 -0.769 34.917 1.00 77.69 117 THR A N 1
ATOM 939 C CA . THR A 1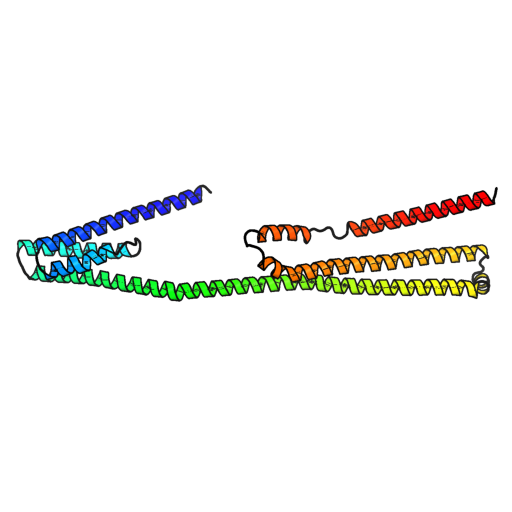 117 ? -30.124 -1.140 34.693 1.00 77.69 117 THR A CA 1
ATOM 940 C C . THR A 1 117 ? -30.002 -2.333 33.754 1.00 77.69 117 THR A C 1
ATOM 942 O O . THR A 1 117 ? -29.196 -2.313 32.826 1.00 77.69 117 THR A O 1
ATOM 945 N N . THR A 1 118 ? -30.840 -3.355 33.936 1.00 78.12 118 THR A N 1
ATOM 946 C CA . THR A 1 118 ? -30.848 -4.534 33.058 1.00 78.12 118 THR A CA 1
ATOM 947 C C . THR A 1 118 ? -31.268 -4.159 31.632 1.00 78.12 118 THR A C 1
ATOM 949 O O . THR A 1 118 ? -30.626 -4.569 30.664 1.00 78.12 118 THR A O 1
ATOM 952 N N . GLY A 1 119 ? -32.313 -3.336 31.489 1.00 79.19 119 GLY A N 1
ATOM 953 C CA . GLY A 1 119 ? -32.766 -2.829 30.192 1.00 79.19 119 GLY A CA 1
ATOM 954 C C . GLY A 1 119 ? -31.713 -1.959 29.506 1.00 79.19 119 GLY A C 1
ATOM 955 O O . GLY A 1 119 ? -31.451 -2.122 28.315 1.00 79.19 119 GLY A O 1
ATOM 956 N N . PHE A 1 120 ? -31.040 -1.094 30.262 1.00 78.75 120 PHE A N 1
ATOM 957 C CA . PHE A 1 120 ? -29.947 -0.268 29.763 1.00 78.75 120 PHE A CA 1
ATOM 958 C C . PHE A 1 120 ? -28.762 -1.118 29.294 1.00 78.75 120 PHE A C 1
ATOM 960 O O . PHE A 1 120 ? -28.267 -0.918 28.187 1.00 78.75 120 PHE A O 1
ATOM 967 N N . GLN A 1 121 ? -28.345 -2.117 30.078 1.00 78.06 121 GLN A N 1
ATOM 968 C CA . GLN A 1 121 ? -27.281 -3.046 29.686 1.00 78.06 121 GLN A CA 1
ATOM 969 C C . GLN A 1 121 ? -27.621 -3.800 28.399 1.00 78.06 121 GLN A C 1
ATOM 971 O O . GLN A 1 121 ? -26.752 -3.954 27.542 1.00 78.06 121 GLN A O 1
ATOM 976 N N . HIS A 1 122 ? -28.871 -4.238 28.240 1.00 79.56 122 HIS A N 1
ATOM 977 C CA . HIS A 1 122 ? -29.334 -4.877 27.011 1.00 79.56 122 HIS A CA 1
ATOM 978 C C . HIS A 1 122 ? -29.210 -3.930 25.812 1.00 79.56 122 HIS A C 1
ATOM 980 O O . HIS A 1 122 ? -28.575 -4.276 24.818 1.00 79.56 122 HIS A O 1
ATOM 986 N N . VAL A 1 123 ? -29.737 -2.705 25.931 1.00 81.19 123 VAL A N 1
ATOM 987 C CA . VAL A 1 123 ? -29.696 -1.707 24.852 1.00 81.19 123 VAL A CA 1
ATOM 988 C C . VAL A 1 123 ? -28.259 -1.338 24.479 1.00 81.19 123 VAL A C 1
ATOM 990 O O . VAL A 1 123 ? -27.911 -1.308 23.299 1.00 81.19 123 VAL A O 1
ATOM 993 N N . VAL A 1 124 ? -27.397 -1.103 25.470 1.00 80.69 124 VAL A N 1
ATOM 994 C CA . VAL A 1 124 ? -25.987 -0.769 25.235 1.00 80.69 124 VAL A CA 1
ATOM 995 C C . VAL A 1 124 ? -25.250 -1.940 24.589 1.00 80.69 124 VAL A C 1
ATOM 997 O O . VAL A 1 124 ? -24.537 -1.759 23.604 1.00 80.69 124 VAL A O 1
ATOM 1000 N N . LYS A 1 125 ? -25.416 -3.157 25.106 1.00 80.12 125 LYS A N 1
ATOM 1001 C CA . LYS A 1 125 ? -24.667 -4.313 24.609 1.00 80.12 125 LYS A CA 1
ATOM 1002 C C . LYS A 1 125 ? -25.110 -4.726 23.210 1.00 80.12 125 LYS A C 1
ATOM 1004 O O . LYS A 1 125 ? -24.261 -5.040 22.379 1.00 80.12 125 LYS A O 1
ATOM 1009 N N . GLU A 1 126 ? -26.410 -4.719 22.949 1.00 80.56 126 GLU A N 1
ATOM 1010 C CA . GLU A 1 126 ? -26.957 -5.158 21.671 1.00 80.56 126 GLU A CA 1
ATOM 1011 C C . GLU A 1 126 ? -26.808 -4.077 20.600 1.00 80.56 126 GLU A C 1
ATOM 1013 O O . GLU A 1 126 ? -26.151 -4.310 19.587 1.00 80.56 126 GLU A O 1
ATOM 1018 N N . TYR A 1 127 ? -27.336 -2.873 20.830 1.00 78.19 127 TYR A N 1
ATOM 1019 C CA . TYR A 1 127 ? -27.345 -1.834 19.800 1.00 78.19 127 TYR A CA 1
ATOM 1020 C C . TYR A 1 127 ? -26.004 -1.120 19.686 1.00 78.19 127 TYR A C 1
ATOM 1022 O O . TYR A 1 127 ? -25.499 -0.951 18.576 1.00 78.19 127 TYR A O 1
ATOM 1030 N N . LEU A 1 128 ? -25.398 -0.722 20.809 1.00 79.69 128 LEU A N 1
ATOM 1031 C CA . LEU A 1 128 ? -24.112 -0.020 20.773 1.00 79.69 128 LEU A CA 1
ATOM 1032 C C . LEU A 1 128 ? -22.980 -0.974 20.381 1.00 79.69 128 LEU A C 1
ATOM 1034 O O . LEU A 1 128 ? -22.130 -0.610 19.571 1.00 79.69 128 LEU A O 1
ATOM 1038 N N . GLY A 1 129 ? -23.005 -2.210 20.890 1.00 83.25 129 GLY A N 1
ATOM 1039 C CA . GLY A 1 129 ? -22.053 -3.252 20.505 1.00 83.25 129 GLY A CA 1
ATOM 1040 C C . GLY A 1 129 ? -22.142 -3.608 19.019 1.00 83.25 129 GLY A C 1
ATOM 1041 O O . GLY A 1 129 ? -21.117 -3.650 18.333 1.00 83.25 129 GLY A O 1
ATOM 1042 N N . ALA A 1 130 ? -23.355 -3.794 18.483 1.00 82.81 130 ALA A N 1
ATOM 1043 C CA . ALA A 1 130 ? -23.545 -4.045 17.054 1.00 82.81 130 ALA A CA 1
ATOM 1044 C C . ALA A 1 130 ? -23.131 -2.841 16.195 1.00 82.81 130 ALA A C 1
ATOM 1046 O O . ALA A 1 130 ? -22.443 -3.021 15.187 1.00 82.81 130 ALA A O 1
ATOM 1047 N N . ALA A 1 131 ? -23.482 -1.618 16.605 1.00 82.44 131 ALA A N 1
ATOM 1048 C CA . ALA A 1 131 ? -23.073 -0.398 15.916 1.00 82.44 131 ALA A CA 1
ATOM 1049 C C . ALA A 1 131 ? -21.544 -0.244 15.909 1.00 82.44 131 ALA A C 1
ATOM 1051 O O . ALA A 1 131 ? -20.957 -0.018 14.853 1.00 82.44 131 ALA A O 1
ATOM 1052 N N . GLN A 1 132 ? -20.874 -0.457 17.044 1.00 85.31 132 GLN A N 1
ATOM 1053 C CA . GLN A 1 132 ? -19.413 -0.419 17.144 1.00 85.31 132 GLN A CA 1
ATOM 1054 C C . GLN A 1 132 ? -18.750 -1.484 16.262 1.00 85.31 132 GLN A C 1
ATOM 1056 O O . GLN A 1 132 ? -17.749 -1.202 15.596 1.00 85.31 132 GLN A O 1
ATOM 1061 N N . ALA A 1 133 ? -19.297 -2.701 16.234 1.00 84.44 133 ALA A N 1
ATOM 1062 C CA . ALA A 1 133 ? -18.792 -3.773 15.384 1.00 84.44 133 ALA A CA 1
ATOM 1063 C C . ALA A 1 133 ? -18.987 -3.459 13.892 1.00 84.44 133 ALA A C 1
ATOM 1065 O O . ALA A 1 133 ? -18.099 -3.748 13.089 1.00 84.44 133 ALA A O 1
ATOM 1066 N N . SER A 1 134 ? -20.119 -2.852 13.521 1.00 86.44 134 SER A N 1
ATOM 1067 C CA . SER A 1 134 ? -20.405 -2.413 12.151 1.00 86.44 134 SER A CA 1
ATOM 1068 C C . SER A 1 134 ? -19.459 -1.297 11.717 1.00 86.44 134 SER A C 1
ATOM 1070 O O . SER A 1 134 ? -18.784 -1.434 10.699 1.00 86.44 134 SER A O 1
ATOM 1072 N N . VAL A 1 135 ? -19.331 -0.244 12.531 1.00 88.06 135 VAL A N 1
ATOM 1073 C CA . VAL A 1 135 ? -18.426 0.885 12.275 1.00 88.06 135 VAL A CA 1
ATOM 1074 C C . VAL A 1 135 ? -16.985 0.399 12.161 1.00 88.06 135 VAL A C 1
ATOM 1076 O O . VAL A 1 135 ? -16.297 0.766 11.218 1.00 88.06 135 VAL A O 1
ATOM 1079 N N . SER A 1 136 ? -16.526 -0.480 13.056 1.00 84.94 136 SER A N 1
ATOM 1080 C CA . SER A 1 136 ? -15.179 -1.064 12.970 1.00 84.94 136 SER A CA 1
ATOM 1081 C C . SER A 1 136 ? -14.946 -1.809 11.651 1.00 84.94 136 SER A C 1
ATOM 1083 O O . SER A 1 136 ? -13.882 -1.674 11.045 1.00 84.94 136 SER A O 1
ATOM 1085 N N . ARG A 1 137 ? -15.943 -2.570 11.179 1.00 85.62 137 ARG A N 1
ATOM 1086 C CA . ARG A 1 137 ? -15.874 -3.309 9.909 1.00 85.62 137 ARG A CA 1
ATOM 1087 C C . ARG A 1 137 ? -15.821 -2.370 8.707 1.00 85.62 137 ARG A C 1
ATOM 1089 O O . ARG A 1 137 ? -14.993 -2.560 7.820 1.00 85.62 137 ARG A O 1
ATOM 1096 N N . GLU A 1 138 ? -16.672 -1.351 8.695 1.00 85.56 138 GLU A N 1
ATOM 1097 C CA . GLU A 1 138 ? -16.718 -0.354 7.627 1.00 85.56 138 GLU A CA 1
ATOM 1098 C C . GLU A 1 138 ? -15.431 0.477 7.579 1.00 85.56 138 GLU A C 1
ATOM 1100 O O . GLU A 1 138 ? -14.877 0.708 6.508 1.00 85.56 138 GLU A O 1
ATOM 1105 N N . LEU A 1 139 ? -14.883 0.844 8.738 1.00 84.88 139 LEU A N 1
ATOM 1106 C CA . LEU A 1 139 ? -13.645 1.614 8.851 1.00 84.88 139 LEU A CA 1
ATOM 1107 C C . LEU A 1 139 ? -12.426 0.797 8.389 1.00 84.88 139 LEU A C 1
ATOM 1109 O O . LEU A 1 139 ? -11.527 1.345 7.748 1.00 84.88 139 LEU A O 1
ATOM 1113 N N . LEU A 1 140 ? -12.410 -0.517 8.644 1.00 80.69 140 LEU A N 1
ATOM 1114 C CA . LEU A 1 140 ? -11.431 -1.439 8.055 1.00 80.69 140 LEU A CA 1
ATOM 1115 C C . LEU A 1 140 ? -11.560 -1.502 6.527 1.00 80.69 140 LEU A C 1
ATOM 1117 O O . LEU A 1 140 ? -10.555 -1.352 5.831 1.00 80.69 140 LEU A O 1
ATOM 1121 N N . GLY A 1 141 ? -12.782 -1.653 6.007 1.00 81.75 141 GLY A N 1
ATOM 1122 C CA . GLY A 1 141 ? -13.046 -1.644 4.565 1.00 81.75 141 GLY A CA 1
ATOM 1123 C C . GLY A 1 141 ? -12.617 -0.334 3.898 1.00 81.75 141 GLY A C 1
ATOM 1124 O O . GLY A 1 141 ? -11.929 -0.345 2.880 1.00 81.75 141 GLY A O 1
ATOM 1125 N N . PHE A 1 142 ? -12.929 0.805 4.516 1.00 81.00 142 PHE A N 1
ATOM 1126 C CA . PHE A 1 142 ? -12.523 2.122 4.035 1.00 81.00 142 PHE A CA 1
ATOM 1127 C C . PHE A 1 142 ? -11.001 2.287 4.012 1.00 81.00 142 PHE A C 1
ATOM 1129 O O . PHE A 1 142 ? -10.454 2.787 3.031 1.00 81.00 142 PHE A O 1
ATOM 1136 N N . ARG A 1 143 ? -10.294 1.847 5.064 1.00 77.38 143 ARG A N 1
ATOM 1137 C CA . ARG A 1 143 ? -8.821 1.889 5.106 1.00 77.38 143 ARG A CA 1
ATOM 1138 C C . ARG A 1 143 ? -8.198 1.052 3.993 1.00 77.38 143 ARG A C 1
ATOM 1140 O O . ARG A 1 143 ? -7.259 1.529 3.361 1.00 77.38 143 ARG A O 1
ATOM 1147 N N . LYS A 1 144 ? -8.732 -0.145 3.736 1.00 79.88 144 LYS A N 1
ATOM 1148 C CA . LYS A 1 144 ? -8.285 -1.008 2.637 1.00 79.88 144 LYS A CA 1
ATOM 1149 C C . LYS A 1 144 ? -8.508 -0.343 1.278 1.00 79.88 144 LYS A C 1
ATOM 1151 O O . LYS A 1 144 ? -7.550 -0.147 0.540 1.00 79.88 144 LYS A O 1
ATOM 1156 N N . ASN A 1 145 ? -9.730 0.109 1.002 1.00 79.56 145 ASN A N 1
ATOM 1157 C CA . ASN A 1 145 ? -10.070 0.764 -0.266 1.00 79.56 145 ASN A CA 1
ATOM 1158 C C . ASN A 1 145 ? -9.251 2.041 -0.499 1.00 79.56 145 ASN A C 1
ATOM 1160 O O . ASN A 1 145 ? -8.832 2.324 -1.618 1.00 79.56 145 ASN A O 1
ATOM 1164 N N . ARG A 1 146 ? -9.003 2.821 0.559 1.00 78.81 146 ARG A N 1
ATOM 1165 C CA . ARG A 1 146 ? -8.139 4.001 0.485 1.00 78.81 146 ARG A CA 1
ATOM 1166 C C . ARG A 1 146 ? -6.701 3.617 0.137 1.00 78.81 146 ARG A C 1
ATOM 1168 O O . ARG A 1 146 ? -6.128 4.237 -0.747 1.00 78.81 146 ARG A O 1
ATOM 1175 N N . ALA A 1 147 ? -6.141 2.598 0.791 1.00 75.12 147 ALA A N 1
ATOM 1176 C CA . ALA A 1 147 ? -4.790 2.124 0.499 1.00 75.12 147 ALA A CA 1
ATOM 1177 C C . ALA A 1 147 ? -4.662 1.604 -0.941 1.00 75.12 147 ALA A C 1
ATOM 1179 O O . ALA A 1 147 ? -3.692 1.931 -1.616 1.00 75.12 147 ALA A O 1
ATOM 1180 N N . GLU A 1 148 ? -5.652 0.856 -1.435 1.00 77.56 148 GLU A N 1
ATOM 1181 C CA . GLU A 1 148 ? -5.699 0.413 -2.834 1.00 77.56 148 GLU A CA 1
ATOM 1182 C C . GLU A 1 148 ? -5.742 1.600 -3.804 1.00 77.56 148 GLU A C 1
ATOM 1184 O O . GLU A 1 148 ? -4.998 1.620 -4.783 1.00 77.56 148 GLU A O 1
ATOM 1189 N N . ARG A 1 149 ? -6.556 2.625 -3.515 1.00 79.00 149 ARG A N 1
ATOM 1190 C CA . ARG A 1 149 ? -6.685 3.811 -4.372 1.00 79.00 149 ARG A CA 1
ATOM 1191 C C . ARG A 1 149 ? -5.423 4.673 -4.394 1.00 79.00 149 ARG A C 1
ATOM 1193 O O . ARG A 1 149 ? -4.976 5.055 -5.472 1.00 79.00 149 ARG A O 1
ATOM 1200 N N . ASP A 1 150 ? -4.850 4.959 -3.227 1.00 76.38 150 ASP A N 1
ATOM 1201 C CA . ASP A 1 150 ? -3.623 5.757 -3.102 1.00 76.38 150 ASP A CA 1
ATOM 1202 C C . ASP A 1 150 ? -2.445 5.040 -3.804 1.00 76.38 150 ASP A C 1
ATOM 1204 O O . ASP A 1 150 ? -1.594 5.660 -4.453 1.00 76.38 150 ASP A O 1
ATOM 1208 N N . ASN A 1 151 ? -2.425 3.705 -3.746 1.00 78.25 151 ASN A N 1
ATOM 1209 C CA . ASN A 1 151 ? -1.426 2.896 -4.431 1.00 78.25 151 ASN A CA 1
ATOM 1210 C C . ASN A 1 151 ? -1.655 2.840 -5.953 1.00 78.25 151 ASN A C 1
ATOM 1212 O O . ASN A 1 151 ? -0.687 2.925 -6.703 1.00 78.25 151 ASN A O 1
ATOM 1216 N N . ALA A 1 152 ? -2.909 2.785 -6.417 1.00 80.44 152 ALA A N 1
ATOM 1217 C CA . ALA A 1 152 ? -3.256 2.833 -7.841 1.00 80.44 152 ALA A CA 1
ATOM 1218 C C . ALA A 1 152 ? -2.858 4.166 -8.502 1.00 80.44 152 ALA A C 1
ATOM 1220 O O . ALA A 1 152 ? -2.381 4.190 -9.638 1.00 80.44 152 ALA A O 1
ATOM 1221 N N . GLU A 1 153 ? -3.002 5.286 -7.787 1.00 81.25 153 GLU A N 1
ATOM 1222 C CA . GLU A 1 153 ? -2.533 6.587 -8.271 1.00 81.25 153 GLU A CA 1
ATOM 1223 C C . GLU A 1 153 ? -1.013 6.569 -8.489 1.00 81.25 153 GLU A C 1
ATOM 1225 O O . GLU A 1 153 ? -0.529 6.936 -9.563 1.00 81.25 153 GLU A O 1
ATOM 1230 N N . THR A 1 154 ? -0.264 6.039 -7.520 1.00 79.44 154 THR A N 1
ATOM 1231 C CA . THR A 1 154 ? 1.197 5.897 -7.613 1.00 79.44 154 THR A CA 1
ATOM 1232 C C . THR A 1 154 ? 1.607 4.920 -8.723 1.00 79.44 154 THR A C 1
ATOM 1234 O O . THR A 1 154 ? 2.533 5.198 -9.487 1.00 79.44 154 THR A O 1
ATOM 1237 N N . GLU A 1 155 ? 0.894 3.802 -8.865 1.00 81.81 155 GLU A N 1
ATOM 1238 C CA . GLU A 1 155 ? 1.096 2.798 -9.915 1.00 81.81 155 GLU A CA 1
ATOM 1239 C C . GLU A 1 155 ? 0.985 3.417 -11.318 1.00 81.81 155 GLU A C 1
ATOM 1241 O O . GLU A 1 155 ? 1.839 3.164 -12.176 1.00 81.81 155 GLU A O 1
ATOM 1246 N N . SER A 1 156 ? -0.012 4.286 -11.521 1.00 85.88 156 SER A N 1
ATOM 1247 C CA . SER A 1 156 ? -0.266 4.948 -12.805 1.00 85.88 156 SER A CA 1
ATOM 1248 C C . SER A 1 156 ? 0.864 5.896 -13.234 1.00 85.88 156 SER A C 1
ATOM 1250 O O . SER A 1 156 ? 1.124 6.056 -14.428 1.00 85.88 156 SER A O 1
ATOM 1252 N N . ILE A 1 157 ? 1.581 6.502 -12.279 1.00 86.19 157 ILE A N 1
ATOM 1253 C CA . ILE A 1 157 ? 2.723 7.385 -12.561 1.00 86.19 157 ILE A CA 1
ATOM 1254 C C . ILE A 1 157 ? 3.871 6.576 -13.172 1.00 86.19 157 ILE A C 1
ATOM 1256 O O . ILE A 1 157 ? 4.445 6.975 -14.191 1.00 86.19 157 ILE A O 1
ATOM 1260 N N . TYR A 1 158 ? 4.189 5.423 -12.579 1.00 84.56 158 TYR A N 1
ATOM 1261 C CA . TYR A 1 158 ? 5.238 4.544 -13.092 1.00 84.56 158 TYR A CA 1
ATOM 1262 C C . TYR A 1 158 ? 4.832 3.882 -14.409 1.00 84.56 158 TYR A C 1
ATOM 1264 O O . TYR A 1 158 ? 5.660 3.791 -15.313 1.00 84.56 158 TYR A O 1
ATOM 1272 N N . GLU A 1 159 ? 3.565 3.502 -14.575 1.00 88.06 159 GLU A N 1
ATOM 1273 C CA . GLU A 1 159 ? 3.048 2.985 -15.847 1.00 88.06 159 GLU A CA 1
ATOM 1274 C C . GLU A 1 159 ? 3.223 4.004 -16.988 1.00 88.06 159 GLU A C 1
ATOM 1276 O O . GLU A 1 159 ? 3.792 3.691 -18.040 1.00 88.06 159 GLU A O 1
ATOM 1281 N N . GLN A 1 160 ? 2.832 5.261 -16.754 1.00 90.31 160 GLN A N 1
ATOM 1282 C CA . GLN A 1 160 ? 3.034 6.347 -17.715 1.00 90.31 160 GLN A CA 1
ATOM 1283 C C . GLN A 1 160 ? 4.522 6.585 -18.012 1.00 90.31 160 GLN A C 1
ATOM 1285 O O . GLN A 1 160 ? 4.893 6.851 -19.160 1.00 90.31 160 GLN A O 1
ATOM 1290 N N . ALA A 1 161 ? 5.394 6.486 -17.005 1.00 86.56 161 ALA A N 1
ATOM 1291 C CA . ALA A 1 161 ? 6.837 6.606 -17.193 1.00 86.56 161 ALA A CA 1
ATOM 1292 C C . ALA A 1 161 ? 7.395 5.475 -18.075 1.00 86.56 161 ALA A C 1
ATOM 1294 O O . ALA A 1 161 ? 8.152 5.749 -19.010 1.00 86.56 161 ALA A O 1
ATOM 1295 N N . VAL A 1 162 ? 6.976 4.224 -17.847 1.00 88.56 162 VAL A N 1
ATOM 1296 C CA . VAL A 1 162 ? 7.344 3.069 -18.687 1.00 88.56 162 VAL A CA 1
ATOM 1297 C C . VAL A 1 162 ? 6.936 3.307 -20.135 1.00 88.56 162 VAL A C 1
ATOM 1299 O O . VAL A 1 162 ? 7.748 3.121 -21.043 1.00 88.56 162 VAL A O 1
ATOM 1302 N N . GLU A 1 163 ? 5.700 3.750 -20.372 1.00 91.94 163 GLU A N 1
ATOM 1303 C CA . GLU A 1 163 ? 5.211 4.001 -21.727 1.00 91.94 163 GLU A CA 1
ATOM 1304 C C . GLU A 1 163 ? 6.025 5.103 -22.426 1.00 91.94 163 GLU A C 1
ATOM 1306 O O . GLU A 1 163 ? 6.424 4.957 -23.588 1.00 91.94 163 GLU A O 1
ATOM 1311 N N . ARG A 1 164 ? 6.334 6.193 -21.711 1.00 91.06 164 ARG A N 1
ATOM 1312 C CA . ARG A 1 164 ? 7.182 7.282 -22.218 1.00 91.06 164 ARG A CA 1
ATOM 1313 C C . ARG A 1 164 ? 8.578 6.785 -22.586 1.00 91.06 164 ARG A C 1
ATOM 1315 O O . ARG A 1 164 ? 9.043 7.063 -23.694 1.00 91.06 164 ARG A O 1
ATOM 1322 N N . TYR A 1 165 ? 9.237 6.028 -21.710 1.00 88.81 165 TYR A N 1
ATOM 1323 C CA . TYR A 1 165 ? 10.591 5.540 -21.972 1.00 88.81 165 TYR A CA 1
ATOM 1324 C C . TYR A 1 165 ? 10.636 4.487 -23.080 1.00 88.81 165 TYR A C 1
ATOM 1326 O O . TYR A 1 165 ? 11.511 4.576 -23.939 1.00 88.81 165 TYR A O 1
ATOM 1334 N N . LYS A 1 166 ? 9.646 3.589 -23.178 1.00 89.88 166 LYS A N 1
ATOM 1335 C CA . LYS A 1 166 ? 9.516 2.658 -24.317 1.00 89.88 166 LYS A CA 1
ATOM 1336 C C . LYS A 1 166 ? 9.310 3.387 -25.646 1.00 89.88 166 LYS A C 1
ATOM 1338 O O . LYS A 1 166 ? 9.879 3.001 -26.669 1.00 89.88 166 LYS A O 1
ATOM 1343 N N . LYS A 1 167 ? 8.528 4.476 -25.660 1.00 92.12 167 LYS A N 1
ATOM 1344 C CA . LYS A 1 167 ? 8.374 5.325 -26.857 1.00 92.12 167 LYS A CA 1
ATOM 1345 C C . LYS A 1 167 ? 9.706 5.957 -27.268 1.00 92.12 167 LYS A C 1
ATOM 1347 O O . LYS A 1 167 ? 10.030 5.953 -28.459 1.00 92.12 167 LYS A O 1
ATOM 1352 N N . LEU A 1 168 ? 10.482 6.473 -26.311 1.00 88.56 168 LEU A N 1
ATOM 1353 C CA . LEU A 1 168 ? 11.811 7.033 -26.580 1.00 88.56 168 LEU A CA 1
ATOM 1354 C C . LEU A 1 168 ? 12.787 5.958 -27.068 1.00 88.56 168 LEU A C 1
ATOM 1356 O O . LEU A 1 168 ? 13.425 6.160 -28.100 1.00 88.56 168 LEU A O 1
ATOM 1360 N N . GLU A 1 169 ? 12.848 4.805 -26.405 1.00 90.69 169 GLU A N 1
ATOM 1361 C CA . GLU A 1 169 ? 13.656 3.656 -26.820 1.00 90.69 169 GLU A CA 1
ATOM 1362 C C . GLU A 1 169 ? 13.381 3.293 -28.285 1.00 90.69 169 GLU A C 1
ATOM 1364 O O . GLU A 1 169 ? 14.295 3.270 -29.109 1.00 90.69 169 GLU A O 1
ATOM 1369 N N . ASN A 1 170 ? 12.110 3.103 -28.649 1.00 91.25 170 ASN A N 1
ATOM 1370 C CA . ASN A 1 170 ? 11.726 2.748 -30.013 1.00 91.25 170 ASN A CA 1
ATOM 1371 C C . ASN A 1 170 ? 12.107 3.843 -31.028 1.00 91.25 170 ASN A C 1
ATOM 1373 O O . ASN A 1 170 ? 12.511 3.552 -32.156 1.00 91.25 170 ASN A O 1
ATOM 1377 N N . LYS A 1 171 ? 12.016 5.121 -30.639 1.00 91.31 171 LYS A N 1
ATOM 1378 C CA . LYS A 1 171 ? 12.430 6.251 -31.482 1.00 91.31 171 LYS A CA 1
ATOM 1379 C C . LYS A 1 171 ? 13.939 6.220 -31.754 1.00 91.31 171 LYS A C 1
ATOM 1381 O O . LYS A 1 171 ? 14.341 6.304 -32.915 1.00 91.31 171 LYS A O 1
ATOM 1386 N N . TYR A 1 172 ? 14.763 6.034 -30.723 1.00 88.88 172 TYR A N 1
ATOM 1387 C CA . TYR A 1 172 ? 16.221 5.948 -30.869 1.00 88.88 172 TYR A CA 1
ATOM 1388 C C . TYR A 1 172 ? 16.670 4.672 -31.584 1.00 88.88 172 TYR A C 1
ATOM 1390 O O . TYR A 1 172 ? 17.558 4.737 -32.432 1.00 88.88 172 TYR A O 1
ATOM 1398 N N . ARG A 1 173 ? 15.996 3.542 -31.356 1.00 89.94 173 ARG A N 1
ATOM 1399 C CA . ARG A 1 173 ? 16.221 2.294 -32.096 1.00 89.94 173 ARG A CA 1
ATOM 1400 C C . ARG A 1 173 ? 15.947 2.466 -33.595 1.00 89.94 173 ARG A C 1
ATOM 1402 O O . ARG A 1 173 ? 16.729 2.017 -34.431 1.00 89.94 173 ARG A O 1
ATOM 1409 N N . LYS A 1 174 ? 14.885 3.192 -33.966 1.00 92.75 174 LYS A N 1
ATOM 1410 C CA . LYS A 1 174 ? 14.620 3.558 -35.371 1.00 92.75 174 LYS A CA 1
ATOM 1411 C C . LYS A 1 174 ? 15.701 4.475 -35.945 1.00 92.75 174 LYS A C 1
ATOM 1413 O O . LYS A 1 174 ? 16.095 4.282 -37.094 1.00 92.75 174 LYS A O 1
ATOM 1418 N N . TYR A 1 175 ? 16.190 5.454 -35.180 1.00 91.44 175 TYR A N 1
ATOM 1419 C CA . TYR A 1 175 ? 17.297 6.312 -35.619 1.00 91.44 175 TYR A CA 1
ATOM 1420 C C . TYR A 1 175 ? 18.596 5.538 -35.819 1.00 91.44 175 TYR A C 1
ATOM 1422 O O . TYR A 1 175 ? 19.265 5.757 -36.824 1.00 91.44 175 TYR A O 1
ATOM 1430 N N . PHE A 1 176 ? 18.899 4.581 -34.945 1.00 90.81 176 PHE A N 1
ATOM 1431 C CA . PHE A 1 176 ? 20.032 3.672 -35.094 1.00 90.81 176 PHE A CA 1
ATOM 1432 C C . PHE A 1 176 ? 19.989 2.919 -36.433 1.00 90.81 176 PHE A C 1
ATOM 1434 O O . PHE A 1 176 ? 20.927 3.026 -37.224 1.00 90.81 176 PHE A O 1
ATOM 1441 N N . TYR A 1 177 ? 18.877 2.244 -36.752 1.00 91.62 177 TYR A N 1
ATOM 1442 C CA . TYR A 1 177 ? 18.757 1.512 -38.021 1.00 91.62 177 TYR A CA 1
ATOM 1443 C C . TYR A 1 177 ? 18.799 2.431 -39.249 1.00 91.62 177 TYR A C 1
ATOM 1445 O O . TYR A 1 177 ? 19.447 2.104 -40.243 1.00 91.62 177 TYR A O 1
ATOM 1453 N N . ARG A 1 178 ? 18.162 3.609 -39.179 1.00 92.56 178 ARG A N 1
ATOM 1454 C CA . ARG A 1 178 ? 18.232 4.616 -40.253 1.00 92.56 178 ARG A CA 1
ATOM 1455 C C . ARG A 1 178 ? 19.653 5.135 -40.461 1.00 92.56 178 ARG A C 1
ATOM 1457 O O . ARG A 1 178 ? 20.047 5.361 -41.599 1.00 92.56 178 ARG A O 1
ATOM 1464 N N . CYS A 1 179 ? 20.412 5.311 -39.383 1.00 91.62 179 CYS A N 1
ATOM 1465 C CA . CYS A 1 179 ? 21.792 5.775 -39.434 1.00 91.62 179 CYS A CA 1
ATOM 1466 C C . CYS A 1 179 ? 22.713 4.719 -40.056 1.00 91.62 179 CYS A C 1
ATOM 1468 O O . CYS A 1 179 ? 23.460 5.052 -40.970 1.00 91.62 179 CYS A O 1
ATOM 1470 N N . ILE A 1 180 ? 22.592 3.445 -39.658 1.00 91.38 180 ILE A N 1
ATOM 1471 C CA . ILE A 1 180 ? 23.319 2.334 -40.299 1.00 91.38 180 ILE A CA 1
ATOM 1472 C C . ILE A 1 180 ? 23.038 2.308 -41.800 1.00 91.38 180 ILE A C 1
ATOM 1474 O O . ILE A 1 180 ? 23.968 2.267 -42.604 1.00 91.38 180 ILE A O 1
ATOM 1478 N N . PHE A 1 181 ? 21.761 2.378 -42.180 1.00 93.75 181 PHE A N 1
ATOM 1479 C CA . PHE A 1 181 ? 21.369 2.388 -43.583 1.00 93.75 181 PHE A CA 1
ATOM 1480 C C . PHE A 1 181 ? 21.989 3.571 -44.342 1.00 93.75 181 PHE A C 1
ATOM 1482 O O . PHE A 1 181 ? 22.594 3.373 -45.392 1.00 93.75 181 PHE A O 1
ATOM 1489 N N . LEU A 1 182 ? 21.915 4.787 -43.789 1.00 93.00 182 LEU A N 1
ATOM 1490 C CA . LEU A 1 182 ? 22.517 5.985 -44.386 1.00 93.00 182 LEU A CA 1
ATOM 1491 C C . LEU A 1 182 ? 24.035 5.867 -44.548 1.00 93.00 182 LEU A C 1
ATOM 1493 O O . LEU A 1 182 ? 24.551 6.178 -45.618 1.00 93.00 182 LEU A O 1
ATOM 1497 N N . VAL A 1 183 ? 24.749 5.403 -43.521 1.00 91.56 183 VAL A N 1
ATOM 1498 C CA . VAL A 1 183 ? 26.211 5.243 -43.568 1.00 91.56 183 VAL A CA 1
ATOM 1499 C C . VAL A 1 183 ? 26.606 4.210 -44.623 1.00 91.56 183 VAL A C 1
ATOM 1501 O O . VAL A 1 183 ? 27.528 4.463 -45.396 1.00 91.56 183 VAL A O 1
ATOM 1504 N N . LEU A 1 184 ? 25.885 3.088 -44.720 1.00 90.69 184 LEU A N 1
ATOM 1505 C CA . LEU A 1 184 ? 26.128 2.069 -45.746 1.00 90.69 184 LEU A CA 1
ATOM 1506 C C . LEU A 1 184 ? 25.865 2.600 -47.158 1.00 90.69 184 LEU A C 1
ATOM 1508 O O . LEU A 1 184 ? 26.701 2.418 -48.044 1.00 90.69 184 LEU A O 1
ATOM 1512 N N . VAL A 1 185 ? 24.746 3.300 -47.367 1.00 92.62 185 VAL A N 1
ATOM 1513 C CA . VAL A 1 185 ? 24.414 3.911 -48.663 1.00 92.62 185 VAL A CA 1
ATOM 1514 C C . VAL A 1 185 ? 25.463 4.949 -49.055 1.00 92.62 185 VAL A C 1
ATOM 1516 O O . VAL A 1 185 ? 25.936 4.934 -50.190 1.00 92.62 185 VAL A O 1
ATOM 1519 N N . LEU A 1 186 ? 25.890 5.816 -48.133 1.00 88.56 186 LEU A N 1
ATOM 1520 C CA . LEU A 1 186 ? 26.936 6.810 -48.390 1.00 88.56 186 LEU A CA 1
ATOM 1521 C C . LEU A 1 186 ? 28.295 6.153 -48.681 1.00 88.56 186 LEU A C 1
ATOM 1523 O O . LEU A 1 186 ? 28.979 6.544 -49.629 1.00 88.56 186 LEU A O 1
ATOM 1527 N N . ALA A 1 187 ? 28.679 5.120 -47.929 1.00 87.94 187 ALA A N 1
ATOM 1528 C CA . ALA A 1 187 ? 29.917 4.376 -48.158 1.00 87.94 187 ALA A CA 1
ATOM 1529 C C . ALA A 1 187 ? 29.926 3.666 -49.524 1.00 87.94 187 ALA A C 1
ATOM 1531 O O . ALA A 1 187 ? 30.949 3.653 -50.212 1.00 87.94 187 ALA A O 1
ATOM 1532 N N . PHE A 1 188 ? 28.783 3.118 -49.942 1.00 88.69 188 PHE A N 1
ATOM 1533 C CA . PHE A 1 188 ? 28.623 2.467 -51.241 1.00 88.69 188 PHE A CA 1
ATOM 1534 C C . PHE A 1 188 ? 28.600 3.477 -52.398 1.00 88.69 188 PHE A C 1
ATOM 1536 O O . PHE A 1 188 ? 29.303 3.307 -53.394 1.00 88.69 188 PHE A O 1
ATOM 1543 N N . THR A 1 189 ? 27.865 4.580 -52.244 1.00 85.81 189 THR A N 1
ATOM 1544 C CA . THR A 1 189 ? 27.747 5.632 -53.268 1.00 85.81 189 THR A CA 1
ATOM 1545 C C . THR A 1 189 ? 29.090 6.322 -53.510 1.00 85.81 189 THR A C 1
ATOM 1547 O O . THR A 1 189 ? 29.487 6.525 -54.657 1.00 85.81 189 THR A O 1
ATOM 1550 N N . THR A 1 190 ? 29.842 6.619 -52.445 1.00 85.25 190 THR A N 1
ATOM 1551 C CA . THR A 1 190 ? 31.201 7.177 -52.570 1.00 85.25 190 THR A CA 1
ATOM 1552 C C . THR A 1 190 ? 32.163 6.213 -53.268 1.00 85.25 190 THR A C 1
ATOM 1554 O O . THR A 1 190 ? 33.063 6.661 -53.974 1.00 85.25 190 THR A O 1
ATOM 1557 N N . LEU A 1 191 ? 31.967 4.896 -53.138 1.00 83.81 191 LEU A N 1
ATOM 1558 C CA . LEU A 1 191 ? 32.769 3.893 -53.840 1.00 83.81 191 LEU A CA 1
ATOM 1559 C C . LEU A 1 191 ? 32.446 3.851 -55.341 1.00 83.81 191 LEU A C 1
ATOM 1561 O O . LEU A 1 191 ? 33.369 3.918 -56.153 1.00 83.81 191 LEU A O 1
ATOM 1565 N N . LEU A 1 192 ? 31.163 3.795 -55.714 1.00 85.25 192 LEU A N 1
ATOM 1566 C CA . LEU A 1 192 ? 30.742 3.713 -57.119 1.00 85.25 192 LEU A CA 1
ATOM 1567 C C . LEU A 1 192 ? 31.054 4.982 -57.921 1.00 85.25 192 LEU A C 1
ATOM 1569 O O . LEU A 1 192 ? 31.447 4.902 -59.083 1.00 85.25 192 LEU A O 1
ATOM 1573 N N . PHE A 1 193 ? 30.904 6.159 -57.311 1.00 84.81 193 PHE A N 1
ATOM 1574 C CA . PHE A 1 193 ? 31.042 7.443 -58.005 1.00 84.81 193 PHE A CA 1
ATOM 1575 C C . PHE A 1 193 ? 32.371 8.156 -57.741 1.00 84.81 193 PHE A C 1
ATOM 1577 O O . PHE A 1 193 ? 32.477 9.351 -58.016 1.00 84.81 193 PHE A O 1
ATOM 1584 N N . LYS A 1 194 ? 33.402 7.439 -57.267 1.00 81.44 194 LYS A N 1
ATOM 1585 C CA . LYS A 1 194 ? 34.731 7.995 -56.948 1.00 81.44 194 LYS A CA 1
ATOM 1586 C C . LYS A 1 194 ? 35.239 8.975 -58.012 1.00 81.44 194 LYS A C 1
ATOM 1588 O O . LYS A 1 194 ? 35.585 10.102 -57.681 1.00 81.44 194 LYS A O 1
ATOM 1593 N N . GLY A 1 195 ? 35.264 8.560 -59.283 1.00 78.19 195 GLY A N 1
ATOM 1594 C CA . GLY A 1 195 ? 35.790 9.385 -60.377 1.00 78.19 195 GLY A CA 1
ATOM 1595 C C . GLY A 1 195 ? 35.008 10.686 -60.571 1.00 78.19 195 GLY A C 1
ATOM 1596 O O . GLY A 1 195 ? 35.605 11.753 -60.636 1.00 78.19 195 GLY A O 1
ATOM 1597 N N . LYS A 1 196 ? 33.670 10.614 -60.569 1.00 81.69 196 LYS A N 1
ATOM 1598 C CA . LYS A 1 196 ? 32.812 11.800 -60.710 1.00 81.69 196 LYS A CA 1
ATOM 1599 C C . LYS A 1 196 ? 32.931 12.743 -59.511 1.00 81.69 196 LYS A C 1
ATOM 1601 O O . LYS A 1 196 ? 32.938 13.950 -59.705 1.00 81.69 196 LYS A O 1
ATOM 1606 N N . LEU A 1 197 ? 33.049 12.210 -58.294 1.00 79.25 197 LEU A N 1
ATOM 1607 C CA . LEU A 1 197 ? 33.196 13.009 -57.074 1.00 79.25 197 LEU A CA 1
ATOM 1608 C C . LEU A 1 197 ? 34.540 13.745 -57.020 1.00 79.25 197 LEU A C 1
ATOM 1610 O O . LEU A 1 197 ? 34.565 14.918 -56.666 1.00 79.25 197 LEU A O 1
ATOM 1614 N N . ILE A 1 198 ? 35.632 13.083 -57.415 1.00 80.75 198 ILE A N 1
ATOM 1615 C CA . ILE A 1 198 ? 36.969 13.689 -57.507 1.00 80.75 198 ILE A CA 1
ATOM 1616 C C . ILE A 1 198 ? 36.957 14.869 -58.485 1.00 80.75 198 ILE A C 1
ATOM 1618 O O . ILE A 1 198 ? 37.422 15.952 -58.142 1.00 80.75 198 ILE A O 1
ATOM 1622 N N . THR A 1 199 ? 36.374 14.690 -59.675 1.00 78.94 199 THR A N 1
ATOM 1623 C CA . THR A 1 199 ? 36.298 15.755 -60.687 1.00 78.94 199 THR A CA 1
ATOM 1624 C C . THR A 1 199 ? 35.341 16.879 -60.286 1.00 78.94 199 THR A C 1
ATOM 1626 O O . THR A 1 199 ? 35.644 18.043 -60.522 1.00 78.94 199 THR A O 1
ATOM 1629 N N . TRP A 1 200 ? 34.201 16.558 -59.668 1.00 81.31 200 TRP A N 1
ATOM 1630 C CA . TRP A 1 200 ? 33.184 17.551 -59.305 1.00 81.31 200 TRP A CA 1
ATOM 1631 C C . TRP A 1 200 ? 33.596 18.437 -58.123 1.00 81.31 200 TRP A C 1
ATOM 1633 O O . TRP A 1 200 ? 33.332 19.634 -58.145 1.00 81.31 200 TRP A O 1
ATOM 1643 N N . PHE A 1 201 ? 34.280 17.872 -57.123 1.00 78.25 201 PHE A N 1
ATOM 1644 C CA . PHE A 1 201 ? 34.785 18.618 -55.965 1.00 78.25 201 PHE A CA 1
ATOM 1645 C C . PHE A 1 201 ? 36.240 19.091 -56.119 1.00 78.25 201 PHE A C 1
ATOM 1647 O O . PHE A 1 201 ? 36.783 19.664 -55.179 1.00 78.25 201 PHE A O 1
ATOM 1654 N N . ALA A 1 202 ? 36.868 18.851 -57.278 1.00 81.88 202 ALA A N 1
ATOM 1655 C CA . ALA A 1 202 ? 38.274 19.165 -57.551 1.00 81.88 202 ALA A CA 1
ATOM 1656 C C . ALA A 1 202 ? 39.248 18.647 -56.467 1.00 81.88 202 ALA A C 1
ATOM 1658 O O . ALA A 1 202 ? 40.235 19.300 -56.139 1.00 81.88 202 ALA A O 1
ATOM 1659 N N . LEU A 1 203 ? 38.960 17.470 -55.902 1.00 81.06 203 LEU A N 1
ATOM 1660 C CA . LEU A 1 203 ? 39.751 16.874 -54.822 1.00 81.06 203 LEU A CA 1
ATOM 1661 C C . LEU A 1 203 ? 40.937 16.088 -55.379 1.00 81.06 203 LEU A C 1
ATOM 1663 O O . LEU A 1 203 ? 40.826 15.411 -56.400 1.00 81.06 203 LEU A O 1
ATOM 1667 N N . SER A 1 204 ? 42.052 16.074 -54.657 1.00 85.81 204 SER A N 1
ATOM 1668 C CA . SER A 1 204 ? 43.109 15.092 -54.895 1.00 85.81 204 SER A CA 1
ATOM 1669 C C . SER A 1 204 ? 42.678 13.690 -54.435 1.00 85.81 204 SER A C 1
ATOM 1671 O O . SER A 1 204 ? 41.811 13.512 -53.572 1.00 85.81 204 SER A O 1
ATOM 1673 N N . THR A 1 205 ? 43.320 12.651 -54.979 1.00 83.19 205 THR A N 1
ATOM 1674 C CA . THR A 1 205 ? 43.055 11.255 -54.583 1.00 83.19 205 THR A CA 1
ATOM 1675 C C . THR A 1 205 ? 43.235 11.041 -53.076 1.00 83.19 205 THR A C 1
ATOM 1677 O O . THR A 1 205 ? 42.475 10.285 -52.474 1.00 83.19 205 THR A O 1
ATOM 1680 N N . THR A 1 206 ? 44.213 11.710 -52.461 1.00 85.19 206 THR A N 1
ATOM 1681 C CA . THR A 1 206 ? 44.503 11.607 -51.024 1.00 85.19 206 THR A CA 1
ATOM 1682 C C . THR A 1 206 ? 43.412 12.266 -50.180 1.00 85.19 206 THR A C 1
ATOM 1684 O O . THR A 1 206 ? 42.923 11.649 -49.235 1.00 85.19 206 THR A O 1
ATOM 1687 N N . GLU A 1 207 ? 42.966 13.471 -50.545 1.00 85.38 207 GLU A N 1
ATOM 1688 C CA . GLU A 1 207 ? 41.891 14.186 -49.837 1.00 85.38 207 GLU A CA 1
ATOM 1689 C C . GLU A 1 207 ? 40.564 13.418 -49.879 1.00 85.38 207 GLU A C 1
ATOM 1691 O O . GLU A 1 207 ? 39.854 13.358 -48.876 1.00 85.38 207 GLU A O 1
ATOM 1696 N N . PHE A 1 208 ? 40.256 12.750 -50.997 1.00 87.19 208 PHE A N 1
ATOM 1697 C CA . PHE A 1 208 ? 39.076 11.889 -51.108 1.00 87.19 208 PHE A CA 1
ATOM 1698 C C . PHE A 1 208 ? 39.089 10.735 -50.089 1.00 87.19 208 PHE A C 1
ATOM 1700 O O . PHE A 1 208 ? 38.072 10.449 -49.451 1.00 87.19 208 PHE A O 1
ATOM 1707 N N . TRP A 1 209 ? 40.237 10.071 -49.912 1.00 85.19 209 TRP A N 1
ATOM 1708 C CA . TRP A 1 209 ? 40.371 8.986 -48.934 1.00 85.19 209 TRP A CA 1
ATOM 1709 C C . TRP A 1 209 ? 40.261 9.488 -47.493 1.00 85.19 209 TRP A C 1
ATOM 1711 O O . TRP A 1 209 ? 39.611 8.828 -46.680 1.00 85.19 209 TRP A O 1
ATOM 1721 N N . VAL A 1 210 ? 40.827 10.661 -47.191 1.00 88.06 210 VAL A N 1
ATOM 1722 C CA . VAL A 1 210 ? 40.696 11.303 -45.873 1.00 88.06 210 VAL A CA 1
ATOM 1723 C C . VAL A 1 210 ? 39.234 11.645 -45.582 1.00 88.06 210 VAL A C 1
ATOM 1725 O O . VAL A 1 210 ? 38.720 11.255 -44.537 1.00 88.06 210 VAL A O 1
ATOM 1728 N N . LEU A 1 211 ? 38.525 12.273 -46.524 1.00 86.44 211 LEU A N 1
ATOM 1729 C CA . LEU A 1 211 ? 37.107 12.615 -46.369 1.00 86.44 211 LEU A CA 1
ATOM 1730 C C . LEU A 1 211 ? 36.241 11.371 -46.137 1.00 86.44 211 LEU A C 1
ATOM 1732 O O . LEU A 1 211 ? 35.374 11.369 -45.262 1.00 86.44 211 LEU A O 1
ATOM 1736 N N . LYS A 1 212 ? 36.498 10.285 -46.876 1.00 86.38 212 LYS A N 1
ATOM 1737 C CA . LYS A 1 212 ? 35.801 9.005 -46.687 1.00 86.38 212 LYS A CA 1
ATOM 1738 C C . LYS A 1 212 ? 36.056 8.418 -45.298 1.00 86.38 212 LYS A C 1
ATOM 1740 O O . LYS A 1 212 ? 35.117 7.945 -44.659 1.00 86.38 212 LYS A O 1
ATOM 1745 N N . ALA A 1 213 ? 37.302 8.452 -44.827 1.00 85.69 213 ALA A N 1
ATOM 1746 C CA . ALA A 1 213 ? 37.654 7.980 -43.492 1.00 85.69 213 ALA A CA 1
ATOM 1747 C C . ALA A 1 213 ? 36.964 8.817 -42.402 1.00 85.69 213 ALA A C 1
ATOM 1749 O O . ALA A 1 213 ? 36.343 8.251 -41.504 1.00 85.69 213 ALA A O 1
ATOM 1750 N N . SER A 1 214 ? 36.976 10.149 -42.515 1.00 87.94 214 SER A N 1
ATOM 1751 C CA . SER A 1 214 ? 36.272 11.044 -41.590 1.00 87.94 214 SER A CA 1
ATOM 1752 C C . SER A 1 214 ? 34.761 10.796 -41.575 1.00 87.94 214 SER A C 1
ATOM 1754 O O . SER A 1 214 ? 34.166 10.737 -40.501 1.00 87.94 214 SER A O 1
ATOM 1756 N N . LEU A 1 215 ? 34.142 10.582 -42.742 1.00 88.44 215 LEU A N 1
ATOM 1757 C CA . LEU A 1 215 ? 32.718 10.258 -42.848 1.00 88.44 215 LEU A CA 1
ATOM 1758 C C . LEU A 1 215 ? 32.377 8.939 -42.139 1.00 88.44 215 LEU A C 1
ATOM 1760 O O . LEU A 1 215 ? 31.363 8.861 -41.449 1.00 88.44 215 LEU A O 1
ATOM 1764 N N . LEU A 1 216 ? 33.227 7.915 -42.276 1.00 88.88 216 LEU A N 1
ATOM 1765 C CA . LEU A 1 216 ? 33.045 6.643 -41.572 1.00 88.88 216 LEU A CA 1
ATOM 1766 C C . LEU A 1 216 ? 33.206 6.799 -40.060 1.00 88.88 216 LEU A C 1
ATOM 1768 O O . LEU A 1 216 ? 32.395 6.253 -39.318 1.00 88.88 216 LEU A O 1
ATOM 1772 N N . ILE A 1 217 ? 34.191 7.575 -39.601 1.00 88.19 217 ILE A N 1
ATOM 1773 C CA . ILE A 1 217 ? 34.387 7.856 -38.172 1.00 88.19 217 ILE A CA 1
ATOM 1774 C C . ILE A 1 217 ? 33.145 8.544 -37.594 1.00 88.19 217 ILE A C 1
ATOM 1776 O O . ILE A 1 217 ? 32.605 8.078 -36.593 1.00 88.19 217 ILE A O 1
ATOM 1780 N N . VAL A 1 218 ? 32.640 9.595 -38.250 1.00 90.25 218 VAL A N 1
ATOM 1781 C CA . VAL A 1 218 ? 31.410 10.291 -37.829 1.00 90.25 218 VAL A CA 1
ATOM 1782 C C . VAL A 1 218 ? 30.194 9.361 -37.880 1.00 90.25 218 VAL A C 1
ATOM 1784 O O . VAL A 1 218 ? 29.345 9.393 -36.993 1.00 90.25 218 VAL A O 1
ATOM 1787 N N . GLY A 1 219 ? 30.106 8.491 -38.887 1.00 89.00 219 GLY A N 1
ATOM 1788 C CA . GLY A 1 219 ? 29.045 7.489 -38.976 1.00 89.00 219 GLY A CA 1
ATOM 1789 C C . GLY A 1 219 ? 29.059 6.520 -37.793 1.00 89.00 219 GLY A C 1
ATOM 1790 O O . GLY A 1 219 ? 28.030 6.306 -37.156 1.00 89.00 219 GLY A O 1
ATOM 1791 N N . ILE A 1 220 ? 30.229 5.970 -37.457 1.00 87.69 220 ILE A N 1
ATOM 1792 C CA . ILE A 1 220 ? 30.401 5.021 -36.349 1.00 87.69 220 ILE A CA 1
ATOM 1793 C C . ILE A 1 220 ? 30.089 5.682 -35.002 1.00 87.69 220 ILE A C 1
ATOM 1795 O O . ILE A 1 220 ? 29.421 5.065 -34.166 1.00 87.69 220 ILE A O 1
ATOM 1799 N N . THR A 1 221 ? 30.516 6.929 -34.782 1.00 90.06 221 THR A N 1
ATOM 1800 C CA . THR A 1 221 ? 30.209 7.649 -33.535 1.00 90.06 221 THR A CA 1
ATOM 1801 C C . THR A 1 221 ? 28.711 7.906 -33.389 1.00 90.06 221 THR A C 1
ATOM 1803 O O . THR A 1 221 ? 28.162 7.674 -32.312 1.00 90.06 221 THR A O 1
ATOM 1806 N N . LEU A 1 222 ? 28.015 8.279 -34.468 1.00 86.88 222 LEU A N 1
ATOM 1807 C CA . LEU A 1 222 ? 26.565 8.499 -34.451 1.00 86.88 222 LEU A CA 1
ATOM 1808 C C . LEU A 1 222 ? 25.774 7.198 -34.224 1.00 86.88 222 LEU A C 1
ATOM 1810 O O . LEU A 1 222 ? 24.831 7.172 -33.429 1.00 86.88 222 LEU A O 1
ATOM 1814 N N . ILE A 1 223 ? 26.185 6.102 -34.871 1.00 87.62 223 ILE A N 1
ATOM 1815 C CA . ILE A 1 223 ? 25.616 4.760 -34.662 1.00 87.62 223 ILE A CA 1
ATOM 1816 C C . ILE A 1 223 ? 25.791 4.338 -33.196 1.00 87.62 223 ILE A C 1
ATOM 1818 O O . ILE A 1 223 ? 24.830 3.900 -32.560 1.00 87.62 223 ILE A O 1
ATOM 1822 N N . SER A 1 224 ? 26.994 4.520 -32.645 1.00 86.69 224 SER A N 1
ATOM 1823 C CA . SER A 1 224 ? 27.309 4.194 -31.248 1.00 86.69 224 SER A CA 1
ATOM 1824 C C . SER A 1 224 ? 26.468 5.019 -30.273 1.00 86.69 224 SER A C 1
ATOM 1826 O O . SER A 1 224 ? 25.926 4.479 -29.308 1.00 86.69 224 SER A O 1
ATOM 1828 N N . TYR A 1 225 ? 26.305 6.315 -30.550 1.00 89.06 225 TYR A N 1
ATOM 1829 C CA . TYR A 1 225 ? 25.473 7.214 -29.756 1.00 89.06 225 TYR A CA 1
ATOM 1830 C C . TYR A 1 225 ? 24.009 6.755 -29.717 1.00 89.06 225 TYR A C 1
ATOM 1832 O O . TYR A 1 225 ? 23.448 6.584 -28.635 1.00 89.06 225 TYR A O 1
ATOM 1840 N N . PHE A 1 226 ? 23.390 6.485 -30.873 1.00 87.06 226 PHE A N 1
ATOM 1841 C CA . PHE A 1 226 ? 21.987 6.058 -30.914 1.00 87.06 226 PHE A CA 1
ATOM 1842 C C . PHE A 1 226 ? 21.756 4.684 -30.283 1.00 87.06 226 PHE A C 1
ATOM 1844 O O . PHE A 1 226 ? 20.744 4.495 -29.603 1.00 87.06 226 PHE A O 1
ATOM 1851 N N . LEU A 1 227 ? 22.690 3.744 -30.456 1.00 86.00 227 LEU A N 1
ATOM 1852 C CA . LEU A 1 227 ? 22.627 2.436 -29.802 1.00 86.00 227 LEU A CA 1
ATOM 1853 C C . LEU A 1 227 ? 22.635 2.583 -28.276 1.00 86.00 227 LEU A C 1
ATOM 1855 O O . LEU A 1 227 ? 21.806 1.993 -27.580 1.00 86.00 227 LEU A O 1
ATOM 1859 N N . LYS A 1 228 ? 23.539 3.417 -27.758 1.00 85.38 228 LYS A N 1
ATOM 1860 C CA . LYS A 1 228 ? 23.675 3.662 -26.323 1.00 85.38 228 LYS A CA 1
ATOM 1861 C C . LYS A 1 228 ? 22.456 4.370 -25.746 1.00 85.38 228 LYS A C 1
ATOM 1863 O O . LYS A 1 228 ? 21.956 3.958 -24.704 1.00 85.38 228 LYS A O 1
ATOM 1868 N N . GLN A 1 229 ? 21.935 5.370 -26.454 1.00 84.38 229 GLN A N 1
ATOM 1869 C CA . GLN A 1 229 ? 20.735 6.082 -26.030 1.00 84.38 229 GLN A CA 1
ATOM 1870 C C . GLN A 1 229 ? 19.507 5.161 -26.008 1.00 84.38 229 GLN A C 1
ATOM 1872 O O . GLN A 1 229 ? 18.717 5.209 -25.068 1.00 84.38 229 GLN A O 1
ATOM 1877 N N . SER A 1 230 ? 19.374 4.267 -26.996 1.00 85.19 230 SER A N 1
ATOM 1878 C CA . SER A 1 230 ? 18.330 3.238 -26.990 1.00 85.19 230 SER A CA 1
ATOM 1879 C C . SER A 1 230 ? 18.473 2.305 -25.784 1.00 85.19 230 SER A C 1
ATOM 1881 O O . SER A 1 230 ? 17.491 2.065 -25.092 1.00 85.19 230 SER A O 1
ATOM 1883 N N . SER A 1 231 ? 19.680 1.805 -25.498 1.00 82.56 231 SER A N 1
ATOM 1884 C CA . SER A 1 231 ? 19.918 0.916 -24.351 1.00 82.56 231 SER A CA 1
ATOM 1885 C C . SER A 1 231 ? 19.653 1.605 -23.009 1.00 82.56 231 SER A C 1
ATOM 1887 O O . SER A 1 231 ? 19.086 0.997 -22.104 1.00 82.56 231 SER A O 1
ATOM 1889 N N . HIS A 1 232 ? 20.007 2.885 -22.881 1.00 84.94 232 HIS A N 1
ATOM 1890 C CA . HIS A 1 232 ? 19.728 3.673 -21.684 1.00 84.94 232 HIS A CA 1
ATOM 1891 C C . HIS A 1 232 ? 18.221 3.788 -21.419 1.00 84.94 232 HIS A C 1
ATOM 1893 O O . HIS A 1 232 ? 17.770 3.464 -20.321 1.00 84.94 232 HIS A O 1
ATOM 1899 N N . TYR A 1 233 ? 17.425 4.164 -22.427 1.00 84.44 233 TYR A N 1
ATOM 1900 C CA . TYR A 1 233 ? 15.971 4.249 -22.258 1.00 84.44 233 TYR A CA 1
ATOM 1901 C C . TYR A 1 233 ? 15.306 2.891 -22.041 1.00 84.44 233 TYR A C 1
ATOM 1903 O O . TYR A 1 233 ? 14.332 2.827 -21.298 1.00 84.44 233 TYR A O 1
ATOM 1911 N N . GLN A 1 234 ? 15.847 1.816 -22.620 1.00 85.12 234 GLN A N 1
ATOM 1912 C CA . GLN A 1 234 ? 15.394 0.458 -22.323 1.00 85.12 234 GLN A CA 1
ATOM 1913 C C . GLN A 1 234 ? 15.597 0.131 -20.837 1.00 85.12 234 GLN A C 1
ATOM 1915 O O . GLN A 1 234 ? 14.644 -0.222 -20.152 1.00 85.12 234 GLN A O 1
ATOM 1920 N N . LYS A 1 235 ? 16.811 0.340 -20.304 1.00 86.06 235 LYS A N 1
ATOM 1921 C CA . LYS A 1 235 ? 17.107 0.117 -18.878 1.00 86.06 235 LYS A CA 1
ATOM 1922 C C . LYS A 1 235 ? 16.208 0.957 -17.972 1.00 86.06 235 LYS A C 1
ATOM 1924 O O . LYS A 1 235 ? 15.748 0.472 -16.944 1.00 86.06 235 LYS A O 1
ATOM 1929 N N . LEU A 1 236 ? 15.954 2.211 -18.343 1.00 84.25 236 LEU A N 1
ATOM 1930 C CA . LEU A 1 236 ? 15.093 3.098 -17.569 1.00 84.25 236 LEU A CA 1
ATOM 1931 C C . LEU A 1 236 ? 13.628 2.634 -17.603 1.00 84.25 236 LEU A C 1
ATOM 1933 O O . LEU A 1 236 ? 12.964 2.643 -16.569 1.00 84.25 236 LEU A O 1
ATOM 1937 N N . ALA A 1 237 ? 13.138 2.168 -18.754 1.00 84.75 237 ALA A N 1
ATOM 1938 C CA . ALA A 1 237 ? 11.817 1.557 -18.867 1.00 84.75 237 ALA A CA 1
ATOM 1939 C C . ALA A 1 237 ? 11.705 0.284 -18.014 1.00 84.75 237 ALA A C 1
ATOM 1941 O O . ALA A 1 237 ? 10.723 0.132 -17.295 1.00 84.75 237 ALA A O 1
ATOM 1942 N N . ASP A 1 238 ? 12.716 -0.586 -18.041 1.00 85.88 238 ASP A N 1
ATOM 1943 C CA . ASP A 1 238 ? 12.734 -1.835 -17.273 1.00 85.88 238 ASP A CA 1
ATOM 1944 C C . ASP A 1 238 ? 12.751 -1.573 -15.760 1.00 85.88 238 ASP A C 1
ATOM 1946 O O . ASP A 1 238 ? 12.011 -2.209 -15.013 1.00 85.88 238 ASP A O 1
ATOM 1950 N N . GLN A 1 239 ? 13.523 -0.582 -15.301 1.00 86.00 239 GLN A N 1
ATOM 1951 C CA . GLN A 1 239 ? 13.533 -0.171 -13.893 1.00 86.00 239 GLN A CA 1
ATOM 1952 C C . GLN A 1 239 ? 12.166 0.345 -13.434 1.00 86.00 239 GLN A C 1
ATOM 1954 O O . GLN A 1 239 ? 11.672 -0.073 -12.390 1.00 86.00 239 GLN A O 1
ATOM 1959 N N . ASN A 1 240 ? 11.538 1.227 -14.217 1.00 84.12 240 ASN A N 1
ATOM 1960 C CA . ASN A 1 240 ? 10.210 1.745 -13.882 1.00 84.12 240 ASN A CA 1
ATOM 1961 C C . ASN A 1 240 ? 9.143 0.645 -13.954 1.00 84.12 240 ASN A C 1
ATOM 1963 O O . ASN A 1 240 ? 8.214 0.649 -13.154 1.00 84.12 240 ASN A O 1
ATOM 1967 N N . TYR A 1 241 ? 9.292 -0.317 -14.867 1.00 87.19 241 TYR A N 1
ATOM 1968 C CA . TYR A 1 241 ? 8.395 -1.463 -14.974 1.00 87.19 241 TYR A CA 1
ATOM 1969 C C . TYR A 1 241 ? 8.506 -2.374 -13.752 1.00 87.19 241 TYR A C 1
ATOM 1971 O O . TYR A 1 241 ? 7.488 -2.767 -13.189 1.00 87.19 241 TYR A O 1
ATOM 1979 N N . GLN A 1 242 ? 9.727 -2.653 -13.294 1.00 86.81 242 GLN A N 1
ATOM 1980 C CA . GLN A 1 242 ? 9.946 -3.390 -12.055 1.00 86.81 242 GLN A CA 1
ATOM 1981 C C . GLN A 1 242 ? 9.291 -2.671 -10.870 1.00 86.81 242 GLN A C 1
ATOM 1983 O O . GLN A 1 242 ? 8.538 -3.293 -10.128 1.00 86.81 242 GLN A O 1
ATOM 1988 N N . THR A 1 243 ? 9.516 -1.362 -10.719 1.00 84.75 243 THR A N 1
ATOM 1989 C CA . THR A 1 243 ? 8.896 -0.582 -9.639 1.00 84.75 243 THR A CA 1
ATOM 1990 C C . THR A 1 243 ? 7.370 -0.566 -9.739 1.00 84.75 243 THR A C 1
ATOM 1992 O O . THR A 1 243 ? 6.704 -0.727 -8.724 1.00 84.75 243 THR A O 1
ATOM 1995 N N . HIS A 1 244 ? 6.803 -0.448 -10.940 1.00 85.25 244 HIS A N 1
ATOM 1996 C CA . HIS A 1 244 ? 5.358 -0.537 -11.164 1.00 85.25 244 HIS A CA 1
ATOM 1997 C C . HIS A 1 244 ? 4.785 -1.882 -10.687 1.00 85.25 244 HIS A C 1
ATOM 1999 O O . HIS A 1 244 ? 3.822 -1.906 -9.925 1.00 85.25 244 HIS A O 1
ATOM 2005 N N . VAL A 1 245 ? 5.407 -3.004 -11.065 1.00 86.19 245 VAL A N 1
ATOM 2006 C CA . VAL A 1 245 ? 4.964 -4.343 -10.638 1.00 86.19 245 VAL A CA 1
ATOM 2007 C C . VAL A 1 245 ? 5.137 -4.540 -9.127 1.00 86.19 245 VAL A C 1
ATOM 2009 O O . VAL A 1 245 ? 4.255 -5.103 -8.480 1.00 86.19 245 VAL A O 1
ATOM 2012 N N . GLU A 1 246 ? 6.240 -4.055 -8.549 1.00 85.19 246 GLU A N 1
ATOM 2013 C CA . GLU A 1 246 ? 6.491 -4.108 -7.102 1.00 85.19 246 GLU A CA 1
ATOM 2014 C C . GLU A 1 246 ? 5.442 -3.305 -6.319 1.00 85.19 246 GLU A C 1
ATOM 2016 O O . GLU A 1 246 ? 4.901 -3.804 -5.333 1.00 85.19 246 GLU A O 1
ATOM 2021 N N . LEU A 1 247 ? 5.092 -2.101 -6.785 1.00 82.62 247 LEU A N 1
ATOM 2022 C CA . LEU A 1 247 ? 4.027 -1.290 -6.193 1.00 82.62 247 LEU A CA 1
ATOM 2023 C C . LEU A 1 247 ? 2.664 -1.961 -6.343 1.00 82.62 247 LEU A C 1
ATOM 2025 O O . LEU A 1 247 ? 1.897 -1.981 -5.389 1.00 82.62 247 LEU A O 1
ATOM 2029 N N . ARG A 1 248 ? 2.366 -2.584 -7.483 1.00 82.12 248 ARG A N 1
ATOM 2030 C CA . ARG A 1 248 ? 1.112 -3.322 -7.670 1.00 82.12 248 ARG A CA 1
ATOM 2031 C C . ARG A 1 248 ? 0.980 -4.513 -6.714 1.00 82.12 248 ARG A C 1
ATOM 2033 O O . ARG A 1 248 ? -0.107 -4.788 -6.212 1.00 82.12 248 ARG A O 1
ATOM 2040 N N . ALA A 1 249 ? 2.079 -5.212 -6.435 1.00 82.00 249 ALA A N 1
ATOM 2041 C CA . ALA A 1 249 ? 2.112 -6.333 -5.491 1.00 82.00 249 ALA A CA 1
ATOM 2042 C C . ALA A 1 249 ? 2.138 -5.890 -4.012 1.00 82.00 249 ALA A C 1
ATOM 2044 O O . ALA A 1 249 ? 1.851 -6.689 -3.117 1.00 82.00 249 ALA A O 1
ATOM 2045 N N . TYR A 1 250 ? 2.464 -4.624 -3.745 1.00 82.00 250 TYR A N 1
ATOM 2046 C CA . TYR A 1 250 ? 2.708 -4.097 -2.405 1.00 82.00 250 TYR A CA 1
ATOM 2047 C C . TYR A 1 250 ? 1.528 -4.245 -1.423 1.00 82.00 250 TYR A C 1
ATOM 2049 O O . TYR A 1 250 ? 1.768 -4.719 -0.310 1.00 82.00 250 TYR A O 1
ATOM 2057 N N . PRO A 1 251 ? 0.264 -3.919 -1.773 1.00 78.50 251 PRO A N 1
ATOM 2058 C CA . PRO A 1 251 ? -0.857 -4.059 -0.842 1.00 78.50 251 PRO A CA 1
ATOM 2059 C C . PRO A 1 251 ? -1.056 -5.510 -0.396 1.00 78.50 251 PRO A C 1
ATOM 2061 O O . PRO A 1 251 ? -1.189 -5.778 0.795 1.00 78.50 251 PRO A O 1
ATOM 2064 N N . SER A 1 252 ? -0.980 -6.450 -1.344 1.00 77.00 252 SER A N 1
ATOM 2065 C CA . SER A 1 252 ? -1.109 -7.882 -1.062 1.00 77.00 252 SER A CA 1
ATOM 2066 C C . SER A 1 252 ? 0.028 -8.401 -0.180 1.00 77.00 252 SER A C 1
ATOM 2068 O O . SER A 1 252 ? -0.203 -9.254 0.672 1.00 77.00 252 SER A O 1
ATOM 2070 N N . PHE A 1 253 ? 1.247 -7.885 -0.355 1.00 80.62 253 PHE A N 1
ATOM 2071 C CA . PHE A 1 253 ? 2.382 -8.226 0.502 1.00 80.62 253 PHE A CA 1
ATOM 2072 C C . PHE A 1 253 ? 2.200 -7.680 1.924 1.00 80.62 253 PHE A C 1
ATOM 2074 O O . PHE A 1 253 ? 2.386 -8.411 2.893 1.00 80.62 253 PHE A O 1
ATOM 2081 N N . MET A 1 254 ? 1.765 -6.426 2.064 1.00 79.75 254 MET A N 1
ATOM 2082 C CA . MET A 1 254 ? 1.538 -5.792 3.367 1.00 79.75 254 MET A CA 1
ATOM 2083 C C . MET A 1 254 ? 0.419 -6.451 4.179 1.00 79.75 254 MET A C 1
ATOM 2085 O O . MET A 1 254 ? 0.499 -6.452 5.403 1.00 79.75 254 MET A O 1
ATOM 2089 N N . GLU A 1 255 ? -0.597 -7.030 3.531 1.00 73.81 255 GLU A N 1
ATOM 2090 C CA . GLU A 1 255 ? -1.652 -7.797 4.214 1.00 73.81 255 GLU A CA 1
ATOM 2091 C C . GLU A 1 255 ? -1.127 -9.079 4.881 1.00 73.81 255 GLU A C 1
ATOM 2093 O O . GLU A 1 255 ? -1.708 -9.540 5.861 1.00 73.81 255 GLU A O 1
ATOM 2098 N N . SER A 1 256 ? -0.023 -9.644 4.381 1.00 74.94 256 SER A N 1
ATOM 2099 C CA . SER A 1 256 ? 0.581 -10.865 4.931 1.00 74.94 256 SER A CA 1
ATOM 2100 C C . SER A 1 256 ? 1.517 -10.624 6.123 1.00 74.94 256 SER A C 1
ATOM 2102 O O . SER A 1 256 ? 1.965 -11.583 6.750 1.00 74.94 256 SER A O 1
ATOM 2104 N N . ILE A 1 257 ? 1.809 -9.359 6.452 1.00 77.75 257 ILE A N 1
ATOM 2105 C CA . ILE A 1 257 ? 2.793 -8.978 7.474 1.00 77.75 257 ILE A CA 1
ATOM 2106 C C . ILE A 1 257 ? 2.084 -8.592 8.783 1.00 77.75 257 ILE A C 1
ATOM 2108 O O . ILE A 1 257 ? 1.128 -7.811 8.754 1.00 77.75 257 ILE A O 1
ATOM 2112 N N . PRO A 1 258 ? 2.561 -9.066 9.952 1.00 75.56 258 PRO A N 1
ATOM 2113 C CA . PRO A 1 258 ? 2.047 -8.639 11.249 1.00 75.56 258 PRO A CA 1
ATOM 2114 C C . PRO A 1 258 ? 2.158 -7.121 11.452 1.00 75.56 258 PRO A C 1
ATOM 2116 O O . PRO A 1 258 ? 3.149 -6.487 11.087 1.00 75.56 258 PRO A O 1
ATOM 2119 N N . THR A 1 259 ? 1.162 -6.522 12.108 1.00 71.62 259 THR A N 1
ATOM 2120 C CA . THR A 1 259 ? 1.070 -5.062 12.299 1.00 71.62 259 THR A CA 1
ATOM 2121 C C . THR A 1 259 ? 2.282 -4.435 13.003 1.00 71.62 259 THR A C 1
ATOM 2123 O O . THR A 1 259 ? 2.560 -3.258 12.775 1.00 71.62 259 THR A O 1
ATOM 2126 N N . GLU A 1 260 ? 3.011 -5.200 13.825 1.00 71.38 260 GLU A N 1
ATOM 2127 C CA . GLU A 1 260 ? 4.229 -4.752 14.522 1.00 71.38 260 GLU A CA 1
ATOM 2128 C C . GLU A 1 260 ? 5.431 -4.573 13.578 1.00 71.38 260 GLU A C 1
ATOM 2130 O O . GLU A 1 260 ? 6.230 -3.656 13.765 1.00 71.38 260 GLU A O 1
ATOM 2135 N N . GLU A 1 261 ? 5.526 -5.375 12.514 1.00 73.81 261 GLU A N 1
ATOM 2136 C CA . GLU A 1 261 ? 6.633 -5.335 11.545 1.00 73.81 261 GLU A CA 1
ATOM 2137 C C . GLU A 1 261 ? 6.305 -4.488 10.305 1.00 73.81 261 GLU A C 1
ATOM 2139 O O . GLU A 1 261 ? 7.191 -4.017 9.594 1.00 73.81 261 GLU A O 1
ATOM 2144 N N . ALA A 1 262 ? 5.031 -4.179 10.061 1.00 73.44 262 ALA A N 1
ATOM 2145 C CA . ALA A 1 262 ? 4.625 -3.359 8.918 1.00 73.44 262 ALA A CA 1
ATOM 2146 C C . ALA A 1 262 ? 5.285 -1.960 8.902 1.00 73.44 262 ALA A C 1
ATOM 2148 O O . ALA A 1 262 ? 5.497 -1.372 7.838 1.00 73.44 262 ALA A O 1
ATOM 2149 N N . ALA A 1 263 ? 5.616 -1.399 10.070 1.00 73.75 263 ALA A N 1
ATOM 2150 C CA . ALA A 1 263 ? 6.283 -0.102 10.175 1.00 73.75 263 ALA A CA 1
ATOM 2151 C C . ALA A 1 263 ? 7.768 -0.155 9.770 1.00 73.75 263 ALA A C 1
ATOM 2153 O O . ALA A 1 263 ? 8.251 0.771 9.111 1.00 73.75 263 ALA A O 1
ATOM 2154 N N . SER A 1 264 ? 8.488 -1.228 10.119 1.00 77.56 264 SER A N 1
ATOM 2155 C CA . SER A 1 264 ? 9.893 -1.401 9.728 1.00 77.56 264 SER A CA 1
ATOM 2156 C C . SER A 1 264 ? 10.010 -1.651 8.226 1.00 77.56 264 SER A C 1
ATOM 2158 O O . SER A 1 264 ? 10.812 -0.995 7.563 1.00 77.56 264 SER A O 1
ATOM 2160 N N . VAL A 1 265 ? 9.129 -2.483 7.666 1.00 76.62 265 VAL A N 1
ATOM 2161 C CA . VAL A 1 265 ? 9.108 -2.780 6.228 1.00 76.62 265 VAL A CA 1
ATOM 2162 C C . VAL A 1 265 ? 8.752 -1.537 5.403 1.00 76.62 265 VAL A C 1
ATOM 2164 O O . VAL A 1 265 ? 9.383 -1.266 4.382 1.00 76.62 265 VAL A O 1
ATOM 2167 N N . ARG A 1 266 ? 7.813 -0.697 5.867 1.00 76.31 266 ARG A N 1
ATOM 2168 C CA . ARG A 1 266 ? 7.549 0.618 5.245 1.00 76.31 266 ARG A CA 1
ATOM 2169 C C . ARG A 1 266 ? 8.775 1.526 5.247 1.00 76.31 266 ARG A C 1
ATOM 2171 O O . ARG A 1 266 ? 9.027 2.186 4.245 1.00 76.31 266 ARG A O 1
ATOM 2178 N N . LYS A 1 267 ? 9.531 1.568 6.347 1.00 77.62 267 LYS A N 1
ATOM 2179 C CA . LYS A 1 267 ? 10.746 2.388 6.459 1.00 77.62 267 LYS A CA 1
ATOM 2180 C C . LYS A 1 267 ? 11.840 1.907 5.504 1.00 77.62 267 LYS A C 1
ATOM 2182 O O . LYS A 1 267 ? 12.466 2.727 4.840 1.00 77.62 267 LYS A O 1
ATOM 2187 N N . GLU A 1 268 ? 12.053 0.599 5.416 1.00 76.31 268 GLU A N 1
ATOM 2188 C CA . GLU A 1 268 ? 13.046 0.005 4.516 1.00 76.31 268 GLU A CA 1
ATOM 2189 C C . GLU A 1 268 ? 12.695 0.245 3.042 1.00 76.31 268 GLU A C 1
ATOM 2191 O O . GLU A 1 268 ? 13.533 0.692 2.259 1.00 76.31 268 GLU A O 1
ATOM 2196 N N . LEU A 1 269 ? 11.429 0.046 2.668 1.00 71.94 269 LEU A N 1
ATOM 2197 C CA . LEU A 1 269 ? 10.967 0.304 1.304 1.00 71.94 269 LEU A CA 1
ATOM 2198 C C . LEU A 1 269 ? 10.988 1.795 0.973 1.00 71.94 269 LEU A C 1
ATOM 2200 O O . LEU A 1 269 ? 11.365 2.163 -0.137 1.00 71.94 269 LEU A O 1
ATOM 2204 N N . ALA A 1 270 ? 10.669 2.667 1.932 1.00 73.62 270 ALA A N 1
ATOM 2205 C CA . ALA A 1 270 ? 10.774 4.102 1.718 1.00 73.62 270 ALA A CA 1
ATOM 2206 C C . ALA A 1 270 ? 12.210 4.517 1.362 1.00 73.62 270 ALA A C 1
ATOM 2208 O O . ALA A 1 270 ? 12.397 5.295 0.435 1.00 73.62 270 ALA A O 1
ATOM 2209 N N . LEU A 1 271 ? 13.221 3.940 2.018 1.00 69.81 271 LEU A N 1
ATOM 2210 C CA . LEU A 1 271 ? 14.632 4.169 1.680 1.00 69.81 271 LEU A CA 1
ATOM 2211 C C . LEU A 1 271 ? 15.027 3.573 0.319 1.00 69.81 271 LEU A C 1
ATOM 2213 O O . LEU A 1 271 ? 15.912 4.100 -0.352 1.00 69.81 271 LEU A O 1
ATOM 2217 N N . LYS A 1 272 ? 14.382 2.480 -0.103 1.00 70.56 272 LYS A N 1
ATOM 2218 C CA . LYS A 1 272 ? 14.642 1.828 -1.395 1.00 70.56 272 LYS A CA 1
ATOM 2219 C C . LYS A 1 272 ? 14.063 2.610 -2.583 1.00 70.56 272 LYS A C 1
ATOM 2221 O O . LYS A 1 272 ? 14.692 2.645 -3.644 1.00 70.56 272 LYS A O 1
ATOM 2226 N N . TYR A 1 273 ? 12.881 3.211 -2.423 1.00 64.50 273 TYR A N 1
ATOM 2227 C CA . TYR A 1 273 ? 12.153 3.887 -3.507 1.00 64.50 273 TYR A CA 1
ATOM 2228 C C . TYR A 1 273 ? 12.271 5.416 -3.483 1.00 64.50 273 TYR A C 1
ATOM 2230 O O . TYR A 1 273 ? 12.276 6.031 -4.548 1.00 64.50 273 TYR A O 1
ATOM 2238 N N . PHE A 1 274 ? 12.401 6.041 -2.310 1.00 62.62 274 PHE A N 1
ATOM 2239 C CA . PHE A 1 274 ? 12.537 7.492 -2.173 1.00 62.62 274 PHE A CA 1
ATOM 2240 C C . PHE A 1 274 ? 13.985 7.862 -1.837 1.00 62.62 274 PHE A C 1
ATOM 2242 O O . PHE A 1 274 ? 14.575 7.342 -0.896 1.00 62.62 274 PHE A O 1
ATOM 2249 N N . GLY A 1 275 ? 14.566 8.781 -2.614 1.00 57.09 275 GLY A N 1
ATOM 2250 C CA . GLY A 1 275 ? 15.948 9.237 -2.417 1.00 57.09 275 GLY A CA 1
ATOM 2251 C C . GLY A 1 275 ? 17.010 8.428 -3.165 1.00 57.09 275 GLY A C 1
ATOM 2252 O O . GLY A 1 275 ? 18.199 8.657 -2.959 1.00 57.09 275 GLY A O 1
ATOM 2253 N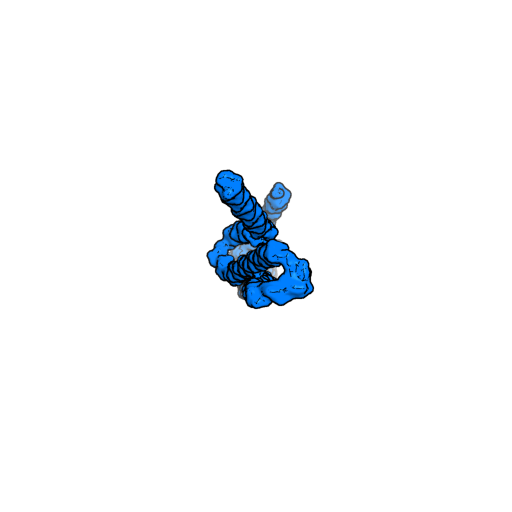 N . ARG A 1 276 ? 16.618 7.517 -4.068 1.00 57.00 276 ARG A N 1
ATOM 2254 C CA . ARG A 1 276 ? 17.571 6.893 -4.993 1.00 57.00 276 ARG A CA 1
ATOM 2255 C C . ARG A 1 276 ? 18.087 7.968 -5.949 1.00 57.00 276 ARG A C 1
ATOM 2257 O O . ARG A 1 276 ? 17.292 8.558 -6.680 1.00 57.00 276 ARG A O 1
ATOM 2264 N N . GLU A 1 277 ? 19.397 8.219 -5.954 1.00 53.28 277 GLU A N 1
ATOM 2265 C CA . GLU A 1 277 ? 20.017 9.079 -6.961 1.00 53.28 277 GLU A CA 1
ATOM 2266 C C . GLU A 1 277 ? 19.664 8.525 -8.342 1.00 53.28 277 GLU A C 1
ATOM 2268 O O . GLU A 1 277 ? 20.054 7.415 -8.725 1.00 53.28 277 GLU A O 1
ATOM 2273 N N . ILE A 1 278 ? 18.857 9.287 -9.074 1.00 52.94 278 ILE A N 1
ATOM 2274 C CA . ILE A 1 278 ? 18.646 9.051 -10.488 1.00 52.94 278 ILE A CA 1
ATOM 2275 C C . ILE A 1 278 ? 20.022 9.285 -11.115 1.00 52.94 278 ILE A C 1
ATOM 2277 O O . ILE A 1 278 ? 20.506 10.408 -11.171 1.00 52.94 278 ILE A O 1
ATOM 2281 N N . ASP A 1 279 ? 20.643 8.200 -11.569 1.00 48.06 279 ASP A N 1
ATOM 2282 C CA . ASP A 1 279 ? 21.697 8.229 -12.582 1.00 48.06 279 ASP A CA 1
ATOM 2283 C C . ASP A 1 279 ? 23.180 8.354 -12.174 1.00 48.06 279 ASP A C 1
ATOM 2285 O O . ASP A 1 279 ? 24.012 8.764 -12.981 1.00 48.06 279 ASP A O 1
ATOM 2289 N N . GLY A 1 280 ? 23.584 7.857 -11.001 1.00 47.91 280 GLY A N 1
ATOM 2290 C CA . GLY A 1 280 ? 25.018 7.634 -10.727 1.00 47.91 280 GLY A CA 1
ATOM 2291 C C . GLY A 1 280 ? 25.659 6.561 -11.632 1.00 47.91 280 GLY A C 1
ATOM 2292 O O . GLY A 1 280 ? 26.836 6.643 -11.982 1.00 47.91 280 GLY A O 1
ATOM 2293 N N . ALA A 1 281 ? 24.885 5.554 -12.056 1.00 50.62 281 ALA A N 1
ATOM 2294 C CA . ALA A 1 281 ? 25.392 4.419 -12.831 1.00 50.62 281 ALA A CA 1
ATOM 2295 C C . ALA A 1 281 ? 25.460 4.684 -14.346 1.00 50.62 281 ALA A C 1
ATOM 2297 O O . ALA A 1 281 ? 26.466 4.342 -14.965 1.00 50.62 281 ALA A O 1
ATOM 2298 N N . ALA A 1 282 ? 24.457 5.329 -14.965 1.00 47.44 282 ALA A N 1
ATOM 2299 C CA . ALA A 1 282 ? 24.505 5.545 -16.414 1.00 47.44 282 ALA A CA 1
ATOM 2300 C C . ALA A 1 282 ? 25.487 6.655 -16.815 1.00 47.44 282 ALA A C 1
ATOM 2302 O O . ALA A 1 282 ? 26.134 6.529 -17.853 1.00 47.44 282 ALA A O 1
ATOM 2303 N N . HIS A 1 283 ? 25.681 7.690 -15.987 1.00 46.66 283 HIS A N 1
ATOM 2304 C CA . HIS A 1 283 ? 26.739 8.683 -16.207 1.00 46.66 283 HIS A CA 1
ATOM 2305 C C . HIS A 1 283 ? 28.146 8.093 -16.029 1.00 46.66 283 HIS A C 1
ATOM 2307 O O . HIS A 1 283 ? 29.056 8.430 -16.791 1.00 46.66 283 HIS A O 1
ATOM 2313 N N . LYS A 1 284 ? 28.326 7.162 -15.086 1.00 51.44 284 LYS A N 1
ATOM 2314 C CA . LYS A 1 284 ? 29.593 6.448 -14.879 1.00 51.44 284 LYS A CA 1
ATOM 2315 C C . LYS A 1 284 ? 29.911 5.496 -16.038 1.00 51.44 284 LYS A C 1
ATOM 2317 O O . LYS A 1 284 ? 31.021 5.536 -16.561 1.00 51.44 284 LYS A O 1
ATOM 2322 N N . ASP A 1 285 ? 28.924 4.747 -16.530 1.00 52.16 285 ASP A N 1
ATOM 2323 C CA . ASP A 1 285 ? 29.056 3.929 -17.747 1.00 52.16 285 ASP A CA 1
ATOM 2324 C C . ASP A 1 285 ? 29.230 4.796 -19.014 1.00 52.16 285 ASP A C 1
ATOM 2326 O O . ASP A 1 285 ? 29.864 4.387 -19.994 1.00 52.16 285 ASP A O 1
ATOM 2330 N N . MET A 1 286 ? 28.698 6.027 -19.019 1.00 50.16 286 MET A N 1
ATOM 2331 C CA . MET A 1 286 ? 28.931 6.998 -20.090 1.00 50.16 286 MET A CA 1
ATOM 2332 C C . MET A 1 286 ? 30.392 7.442 -20.140 1.00 50.16 286 MET A C 1
ATOM 2334 O O . MET A 1 286 ? 31.011 7.370 -21.203 1.00 50.16 286 MET A O 1
ATOM 2338 N N . SER A 1 287 ? 30.923 7.837 -18.984 1.00 48.69 287 SER A N 1
ATOM 2339 C CA . SER A 1 287 ? 32.305 8.273 -18.791 1.00 48.69 287 SER A CA 1
ATOM 2340 C C . SER A 1 287 ? 33.311 7.160 -19.110 1.00 48.69 287 SER A C 1
ATOM 2342 O O . SER A 1 287 ? 34.258 7.381 -19.864 1.00 48.69 287 SER A O 1
ATOM 2344 N N . ASN A 1 288 ? 33.050 5.934 -18.641 1.00 57.25 288 ASN A N 1
ATOM 2345 C CA . ASN A 1 288 ? 33.927 4.785 -18.872 1.00 57.25 288 ASN A CA 1
ATOM 2346 C C . ASN A 1 288 ? 34.050 4.430 -20.359 1.00 57.25 288 ASN A C 1
ATOM 2348 O O . ASN A 1 288 ? 35.149 4.208 -20.841 1.00 57.25 288 ASN A O 1
ATOM 2352 N N . LEU A 1 289 ? 32.959 4.472 -21.126 1.00 55.38 289 LEU A N 1
ATOM 2353 C CA . LEU A 1 289 ? 32.995 4.169 -22.562 1.00 55.38 289 LEU A CA 1
ATOM 2354 C C . LEU A 1 289 ? 33.638 5.271 -23.416 1.00 55.38 289 LEU A C 1
ATOM 2356 O O . LEU A 1 289 ? 34.260 4.953 -24.423 1.00 55.38 289 LEU A O 1
ATOM 2360 N N . ILE A 1 290 ? 33.494 6.552 -23.050 1.00 55.88 290 ILE A N 1
ATOM 2361 C CA . ILE A 1 290 ? 34.219 7.645 -23.728 1.00 55.88 290 ILE A CA 1
ATOM 2362 C C . ILE A 1 290 ? 35.717 7.498 -23.453 1.00 55.88 290 ILE A C 1
ATOM 2364 O O . ILE A 1 290 ? 36.519 7.607 -24.375 1.00 55.88 290 ILE A O 1
ATOM 2368 N N . SER A 1 291 ? 36.081 7.168 -22.212 1.00 59.81 291 SER A N 1
ATOM 2369 C CA . SER A 1 291 ? 37.454 6.836 -21.834 1.00 59.81 291 SER A CA 1
ATOM 2370 C C . SER A 1 291 ? 37.979 5.616 -22.604 1.00 59.81 291 SER A C 1
ATOM 2372 O O . SER A 1 291 ? 39.053 5.687 -23.193 1.00 59.81 291 SER A O 1
ATOM 2374 N N . ASP A 1 292 ? 37.200 4.535 -22.707 1.00 67.69 292 ASP A N 1
ATOM 2375 C CA . ASP A 1 292 ? 37.580 3.319 -23.436 1.00 67.69 292 ASP A CA 1
ATOM 2376 C C . ASP A 1 292 ? 37.685 3.557 -24.948 1.00 67.69 292 ASP A C 1
ATOM 2378 O O . ASP A 1 292 ? 38.606 3.053 -25.590 1.00 67.69 292 ASP A O 1
ATOM 2382 N N . GLN A 1 293 ? 36.807 4.378 -25.534 1.00 57.84 293 GLN A N 1
ATOM 2383 C CA . GLN A 1 293 ? 36.908 4.784 -26.939 1.00 57.84 293 GLN A CA 1
ATOM 2384 C C . GLN A 1 293 ? 38.108 5.699 -27.183 1.00 57.84 293 GLN A C 1
ATOM 2386 O O . GLN A 1 293 ? 38.814 5.511 -28.171 1.00 57.84 293 GLN A O 1
ATOM 2391 N N . MET A 1 294 ? 38.385 6.658 -26.296 1.00 64.25 294 MET A N 1
ATOM 2392 C CA . MET A 1 294 ? 39.577 7.506 -26.390 1.00 64.25 294 MET A CA 1
ATOM 2393 C C . MET A 1 294 ? 40.854 6.679 -26.238 1.00 64.25 294 MET A C 1
ATOM 2395 O O . MET A 1 294 ? 41.797 6.871 -27.005 1.00 64.25 294 MET A O 1
ATOM 2399 N N . LYS A 1 295 ? 40.874 5.718 -25.311 1.00 70.81 295 LYS A N 1
ATOM 2400 C CA . LYS A 1 295 ? 41.996 4.806 -25.086 1.00 70.81 295 LYS A CA 1
ATOM 2401 C C . LYS A 1 295 ? 42.216 3.882 -26.281 1.00 70.81 295 LYS A C 1
ATOM 2403 O O . LYS A 1 295 ? 43.320 3.849 -26.809 1.00 70.81 295 LYS A O 1
ATOM 2408 N N . SER A 1 296 ? 41.165 3.233 -26.779 1.00 63.19 296 SER A N 1
ATOM 2409 C CA . SER A 1 296 ? 41.233 2.368 -27.962 1.00 63.19 296 SER A CA 1
ATOM 2410 C C . SER A 1 296 ? 41.630 3.146 -29.224 1.00 63.19 296 SER A C 1
ATOM 2412 O O . SER A 1 296 ? 42.474 2.689 -29.991 1.00 63.19 296 SER A O 1
ATOM 2414 N N . THR A 1 297 ? 41.118 4.369 -29.408 1.00 65.88 297 THR A N 1
ATOM 2415 C CA . THR A 1 297 ? 41.521 5.242 -30.526 1.00 65.88 297 THR A CA 1
ATOM 2416 C C . THR A 1 297 ? 42.982 5.676 -30.392 1.00 65.88 297 THR A C 1
ATOM 2418 O O . THR A 1 297 ? 43.707 5.695 -31.382 1.00 65.88 297 THR A O 1
ATOM 2421 N N . THR A 1 298 ? 43.449 5.967 -29.176 1.00 72.56 298 THR A N 1
ATOM 2422 C CA . THR A 1 298 ? 44.851 6.326 -28.905 1.00 72.56 298 THR A CA 1
ATOM 2423 C C . THR A 1 298 ? 45.787 5.145 -29.153 1.00 72.56 298 THR A C 1
ATOM 2425 O O . THR A 1 298 ? 46.815 5.306 -29.806 1.00 72.56 298 THR A O 1
ATOM 2428 N N . GLU A 1 299 ? 45.424 3.948 -28.690 1.00 72.50 299 GLU A N 1
ATOM 2429 C CA . GLU A 1 299 ? 46.175 2.712 -28.931 1.00 72.50 299 GLU A CA 1
ATOM 2430 C C . GLU A 1 299 ? 46.218 2.368 -30.426 1.00 72.50 299 GLU A C 1
ATOM 2432 O O . GLU A 1 299 ? 47.280 2.034 -30.947 1.00 72.50 299 GLU A O 1
ATOM 2437 N N . MET A 1 300 ? 45.112 2.552 -31.150 1.00 70.75 300 MET A N 1
ATOM 2438 C CA . MET A 1 300 ? 45.046 2.354 -32.599 1.00 70.75 300 MET A CA 1
ATOM 2439 C C . MET A 1 300 ? 45.906 3.368 -33.369 1.00 70.75 300 MET A C 1
ATOM 2441 O O . MET A 1 300 ? 46.635 2.988 -34.287 1.00 70.75 300 MET A O 1
ATOM 2445 N N . VAL A 1 301 ? 45.876 4.653 -32.995 1.00 68.06 301 VAL A N 1
ATOM 2446 C CA . VAL A 1 301 ? 46.727 5.695 -33.601 1.00 68.06 301 VAL A CA 1
ATOM 2447 C C . VAL A 1 301 ? 48.202 5.431 -33.304 1.00 68.06 301 VAL A C 1
ATOM 2449 O O . VAL A 1 301 ? 49.041 5.567 -34.197 1.00 68.06 301 VAL A O 1
ATOM 2452 N N . LYS A 1 302 ? 48.527 4.996 -32.084 1.00 74.00 302 LYS A N 1
ATOM 2453 C CA . LYS A 1 302 ? 49.887 4.623 -31.690 1.00 74.00 302 LYS A CA 1
ATOM 2454 C C . LYS A 1 302 ? 50.388 3.420 -32.489 1.00 74.00 302 LYS A C 1
ATOM 2456 O O . LYS A 1 302 ? 51.445 3.519 -33.104 1.00 74.00 302 LYS A O 1
ATOM 2461 N N . ALA A 1 303 ? 49.597 2.352 -32.579 1.00 74.00 303 ALA A N 1
ATOM 2462 C CA . ALA A 1 303 ? 49.922 1.169 -33.373 1.00 74.00 303 ALA A CA 1
ATOM 2463 C C . ALA A 1 303 ? 50.094 1.502 -34.866 1.00 74.00 303 ALA A C 1
ATOM 2465 O O . ALA A 1 303 ? 51.017 1.018 -35.515 1.00 74.00 303 ALA A O 1
ATOM 2466 N N . THR A 1 304 ? 49.255 2.389 -35.407 1.00 67.19 304 THR A N 1
ATOM 2467 C CA . THR A 1 304 ? 49.360 2.838 -36.805 1.00 67.19 304 THR A CA 1
ATOM 2468 C C . THR A 1 304 ? 50.614 3.691 -37.030 1.00 67.19 304 THR A C 1
ATOM 2470 O O . THR A 1 304 ? 51.285 3.553 -38.049 1.00 67.19 304 THR A O 1
ATOM 2473 N N . THR A 1 305 ? 50.980 4.541 -36.066 1.00 72.75 305 THR A N 1
ATOM 2474 C CA . THR A 1 305 ? 52.196 5.370 -36.127 1.00 72.75 305 THR A CA 1
ATOM 2475 C C . THR A 1 305 ? 53.460 4.516 -36.022 1.00 72.75 305 THR A C 1
ATOM 2477 O O . THR A 1 305 ? 54.409 4.732 -36.774 1.00 72.75 305 THR A O 1
ATOM 2480 N N . GLU A 1 306 ? 53.466 3.520 -35.133 1.00 73.88 306 GLU A N 1
ATOM 2481 C CA . GLU A 1 306 ? 54.550 2.540 -35.004 1.00 73.88 306 GLU A CA 1
ATOM 2482 C C . GLU A 1 306 ? 54.694 1.697 -36.278 1.00 73.88 306 GLU A C 1
ATOM 2484 O O . GLU A 1 306 ? 55.805 1.536 -36.781 1.00 73.88 306 GLU A O 1
ATOM 2489 N N . ALA A 1 307 ? 53.585 1.255 -36.880 1.00 68.81 307 ALA A N 1
ATOM 2490 C CA . ALA A 1 307 ? 53.603 0.543 -38.156 1.00 68.81 307 ALA A CA 1
ATOM 2491 C C . ALA A 1 307 ? 54.151 1.408 -39.307 1.00 68.81 307 ALA A C 1
ATOM 2493 O O . ALA A 1 307 ? 54.990 0.947 -40.075 1.00 68.81 307 ALA A O 1
ATOM 2494 N N . ILE A 1 308 ? 53.747 2.680 -39.409 1.00 70.62 308 ILE A N 1
ATOM 2495 C CA . ILE A 1 308 ? 54.261 3.608 -40.435 1.00 70.62 308 ILE A CA 1
ATOM 2496 C C . ILE A 1 308 ? 55.753 3.902 -40.227 1.00 70.62 308 ILE A C 1
ATOM 2498 O O . ILE A 1 308 ? 56.500 4.014 -41.200 1.00 70.62 308 ILE A O 1
ATOM 2502 N N . LYS A 1 309 ? 56.202 4.013 -38.972 1.00 69.12 309 LYS A N 1
ATOM 2503 C CA . LYS A 1 309 ? 57.615 4.221 -38.635 1.00 69.12 309 LYS A CA 1
ATOM 2504 C C . LYS A 1 309 ? 58.469 3.005 -39.004 1.00 69.12 309 LYS A C 1
ATOM 2506 O O . LYS A 1 309 ? 59.556 3.191 -39.535 1.00 69.12 309 LYS A O 1
ATOM 2511 N N . ASN A 1 310 ? 57.948 1.795 -38.807 1.00 68.88 310 ASN A N 1
ATOM 2512 C CA . ASN A 1 310 ? 58.617 0.545 -39.182 1.00 68.88 310 ASN A CA 1
ATOM 2513 C C . ASN A 1 310 ? 58.628 0.276 -40.698 1.00 68.88 310 ASN A C 1
ATOM 2515 O O . ASN A 1 310 ? 59.427 -0.529 -41.152 1.00 68.88 310 ASN A O 1
ATOM 2519 N N . ILE A 1 311 ? 57.766 0.933 -41.483 1.00 62.16 311 ILE A N 1
ATOM 2520 C CA . ILE A 1 311 ? 57.744 0.830 -42.957 1.00 62.16 311 ILE A CA 1
ATOM 2521 C C . ILE A 1 311 ? 58.678 1.861 -43.624 1.00 62.16 311 ILE A C 1
ATOM 2523 O O . ILE A 1 311 ? 59.072 1.686 -44.774 1.00 62.16 311 ILE A O 1
ATOM 2527 N N . LYS A 1 312 ? 59.031 2.950 -42.928 1.00 50.41 312 LYS A N 1
ATOM 2528 C CA . LYS A 1 312 ? 59.959 3.991 -43.414 1.00 50.41 312 LYS A CA 1
ATOM 2529 C C . LYS A 1 312 ? 61.412 3.805 -42.937 1.00 50.41 312 LYS A C 1
ATOM 2531 O O . LYS A 1 312 ? 62.218 4.709 -43.160 1.00 50.41 312 LYS A O 1
ATOM 2536 N N . GLY A 1 313 ? 61.714 2.692 -42.267 1.00 45.88 313 GLY A N 1
ATOM 2537 C CA . GLY A 1 313 ? 63.055 2.287 -41.831 1.00 45.88 313 GLY A CA 1
ATOM 2538 C C . GLY A 1 313 ? 63.633 1.200 -42.720 1.00 45.88 313 GLY A C 1
ATOM 2539 O O . GLY A 1 313 ? 62.836 0.361 -43.192 1.00 45.88 313 GLY A O 1
#

Foldseek 3Di:
DVVVVVVVVVVVVVVVVLQVVLVVLLVVLLVLLVVLCVLVVDPLSVCLNVVFQNVLSVPPRDRPPCPVLSVVSVVLSVVLSVLSVVCSVPVDVVSVVVNSVSSVVSSVSSVVVVVVVVVVCCCCCPVVVVVVVVVVVVVVVVVLVVLLVVLVVVLVVLVVLLVVLVVQLVVLVVVLVVLVVVLVVVLVVCVVCVPVVCVVVVHDPVVSVVVNVVSVVVSVVSSVVSVLSSVVSVVSSVVSVVVSVCSVCVSVVLVVDDPVCSVVVVVVVCVVPPPPPPDPPSVVVVVVVVVVVVVVVVVVVVVVVVVVVVVVD

Sequence (313 aa):
MSDQNQKATAVLREEFEKARKFNDKREKIIENLKSISSRIQDENIKTLVDRNIVPNLDNFKDLYTDEIIITSIEDLLTDTLNDAETFIKDKDNVYLAKVIGDLKAVDSLLNTCRISTTGFQHVVKEYLGAAQASVSRELLGFRKNRAERDNAETESIYEQAVERYKKLENKYRKYFYRCIFLVLVLAFTTLLFKGKLITWFALSTTEFWVLKASLLIVGITLISYFLKQSSHYQKLADQNYQTHVELRAYPSFMESIPTEEAASVRKELALKYFGREIDGAAHKDMSNLISDQMKSTTEMVKATTEAIKNIKG